Protein AF-A0A0F9H4K3-F1 (afdb_monomer_lite)

Sequence (212 aa):
MTYRQEHYKKNKEKTKETNKIWRENNKERIKKWNKEYHKTHREEYRIRDKKFRHKLKIETINHYGGKCKCCGEDLIEFMTIDHINNNGAEHRLKVLGSKRYAGWKFYLWLRQNNYPKGFQVLCFNCNCAKQFSGICPHKNRQIYIYSNLGYIMKQECSVCRNFTVDTDDPLCKEIKKRHAGRHTKHVTLSERDGKEISQNTIIGEVKWVRVW

Organism: NCBI:txid412755

Radius of gyration: 29.18 Å; chains: 1; bounding box: 92×51×62 Å

Secondary structure (DSSP, 8-state):
--HHHHHHHHHHHHHHHHHHHHHHHTHHHHHHHHHHHHHHTHHHHHHHHHHHHHHHHHHHHHHTTSS-TTT----TTTEEEEETTS-HHHHHHHHHS-TT--THHHHHHHHHTT--SSEEEEEHHHHHHHHHHSS-GGGSGGGSSSTTSS-------TTT---S--TT-HHHHHHHHHHTT-------S--S------S-------PPPP--

Foldseek 3Di:
DDPVVVVCVVCVVVVVVVVVVVCVVCVVVVVVVVVVVCVVCVVVVVVVVVVVLLVLLQVLCVVQPQAAPQPGHRPSVQKAKDFQVNCQQVVCCVQVVGSPDGRSVVSVVCVVVVNDPRIHIHGNQQRVCCVPVVGHVSVVPPPPPPPVPDDDDDDDDPPDPDPPDDVPDPVNVVVCVVCVPPDDDDDDPPDDDDDDDDDDDDPDDDDDDDDD

Structure (mmCIF, N/CA/C/O backbone):
data_AF-A0A0F9H4K3-F1
#
_entry.id   AF-A0A0F9H4K3-F1
#
loop_
_atom_site.group_PDB
_atom_site.id
_atom_site.type_symbol
_atom_site.label_atom_id
_atom_site.label_alt_id
_atom_site.label_comp_id
_atom_site.label_asym_id
_atom_site.label_entity_id
_atom_site.label_seq_id
_atom_site.pdbx_PDB_ins_code
_atom_site.Cartn_x
_atom_site.Cartn_y
_atom_site.Cartn_z
_atom_site.occupancy
_atom_site.B_iso_or_equiv
_atom_site.auth_seq_id
_atom_site.auth_comp_id
_atom_site.auth_asym_id
_atom_site.auth_atom_id
_atom_site.pdbx_PDB_model_num
ATOM 1 N N . MET A 1 1 ? -41.572 3.899 6.696 1.00 60.12 1 MET A N 1
ATOM 2 C CA . MET A 1 1 ? -40.422 3.764 7.626 1.00 60.12 1 MET A CA 1
ATOM 3 C C . MET A 1 1 ? -40.897 3.002 8.854 1.00 60.12 1 MET A C 1
ATOM 5 O O . MET A 1 1 ? -42.078 3.076 9.154 1.00 60.12 1 MET A O 1
ATOM 9 N N . THR A 1 2 ? -40.043 2.232 9.534 1.00 85.38 2 THR A N 1
ATOM 10 C CA . THR A 1 2 ? -40.466 1.502 10.747 1.00 85.38 2 THR A CA 1
ATOM 11 C C . THR A 1 2 ? -40.499 2.436 11.962 1.00 85.38 2 THR A C 1
ATOM 13 O O . THR A 1 2 ? -39.679 3.349 12.060 1.00 85.38 2 THR A O 1
ATOM 16 N N . TYR A 1 3 ? -41.390 2.186 12.927 1.00 82.12 3 TYR A N 1
ATOM 17 C CA . TYR A 1 3 ? -41.510 2.958 14.180 1.00 82.12 3 TYR A CA 1
ATOM 18 C C . TYR A 1 3 ? -40.155 3.184 14.888 1.00 82.12 3 TYR A C 1
ATOM 20 O O . TYR A 1 3 ? -39.846 4.281 15.356 1.00 82.12 3 TYR A O 1
ATOM 28 N N . ARG A 1 4 ? -39.272 2.171 14.879 1.00 74.06 4 ARG A N 1
ATOM 29 C CA . ARG A 1 4 ? -37.897 2.273 15.407 1.00 74.06 4 ARG A CA 1
ATOM 30 C C . ARG A 1 4 ? -37.035 3.306 14.674 1.00 74.06 4 ARG A C 1
ATOM 32 O O . ARG A 1 4 ? -36.232 3.981 15.315 1.00 74.06 4 ARG A O 1
ATOM 39 N N . GLN A 1 5 ? -37.171 3.430 13.354 1.00 78.50 5 GLN A N 1
ATOM 40 C CA . GLN A 1 5 ? -36.393 4.377 12.547 1.00 78.50 5 GLN A CA 1
ATOM 41 C C . GLN A 1 5 ? -36.821 5.826 12.806 1.00 78.50 5 GLN A C 1
ATOM 43 O O . GLN A 1 5 ? -35.966 6.707 12.909 1.00 78.50 5 GLN A O 1
ATOM 48 N N . GLU A 1 6 ? -38.122 6.075 12.951 1.00 79.44 6 GLU A N 1
ATOM 49 C CA . GLU A 1 6 ? -38.663 7.404 13.263 1.00 79.44 6 GLU A CA 1
ATOM 50 C C . GLU A 1 6 ? -38.319 7.837 14.687 1.00 79.44 6 GLU A C 1
ATOM 52 O O . GLU A 1 6 ? -37.831 8.950 14.895 1.00 79.44 6 GLU A O 1
ATOM 57 N N . HIS A 1 7 ? -38.450 6.927 15.655 1.00 81.06 7 HIS A N 1
ATOM 58 C CA . HIS A 1 7 ? -38.043 7.176 17.034 1.00 81.06 7 HIS A CA 1
ATOM 59 C C . HIS A 1 7 ? -36.539 7.482 17.152 1.00 81.06 7 HIS A C 1
ATOM 61 O O . HIS A 1 7 ? -36.146 8.409 17.864 1.00 81.06 7 HIS A O 1
ATOM 67 N N . TYR A 1 8 ? -35.687 6.742 16.430 1.00 79.25 8 TYR A N 1
ATOM 68 C CA . TYR A 1 8 ? -34.245 7.001 16.387 1.00 79.25 8 TYR A CA 1
ATOM 69 C C . TYR A 1 8 ? -33.921 8.359 15.754 1.00 79.25 8 TYR A C 1
ATOM 71 O O . TYR A 1 8 ? -33.113 9.104 16.302 1.00 79.25 8 TYR A O 1
ATOM 79 N N . LYS A 1 9 ? -34.569 8.718 14.635 1.00 83.19 9 LYS A N 1
ATOM 80 C CA . LYS A 1 9 ? -34.387 10.032 13.994 1.00 83.19 9 LYS A CA 1
ATOM 81 C C . LYS A 1 9 ? -34.762 11.174 14.937 1.00 83.19 9 LYS A C 1
ATOM 83 O O . LYS A 1 9 ? -33.977 12.107 15.080 1.00 83.19 9 LYS A O 1
ATOM 88 N N . LYS A 1 10 ? -35.913 11.072 15.608 1.00 86.12 10 LYS A N 1
ATOM 89 C CA . LYS A 1 10 ? -36.430 12.108 16.515 1.00 86.12 10 LYS A CA 1
ATOM 90 C C . LYS A 1 10 ? -35.551 12.312 17.755 1.00 86.12 10 LYS A C 1
ATOM 92 O O . LYS A 1 10 ? -35.439 13.428 18.243 1.00 86.12 10 LYS A O 1
ATOM 97 N N . ASN A 1 11 ? -34.888 11.257 18.235 1.00 87.94 11 ASN A N 1
ATOM 98 C CA . ASN A 1 11 ? -34.063 11.302 19.448 1.00 87.94 11 ASN A CA 1
ATOM 99 C C . ASN A 1 11 ? -32.549 11.314 19.189 1.00 87.94 11 ASN A C 1
ATOM 101 O O . ASN A 1 11 ? -31.766 11.305 20.137 1.00 87.94 11 ASN A O 1
ATOM 105 N N . LYS A 1 12 ? -32.120 11.356 17.922 1.00 87.56 12 LYS A N 1
ATOM 106 C CA . LYS A 1 12 ? -30.722 11.187 17.501 1.00 87.56 12 LY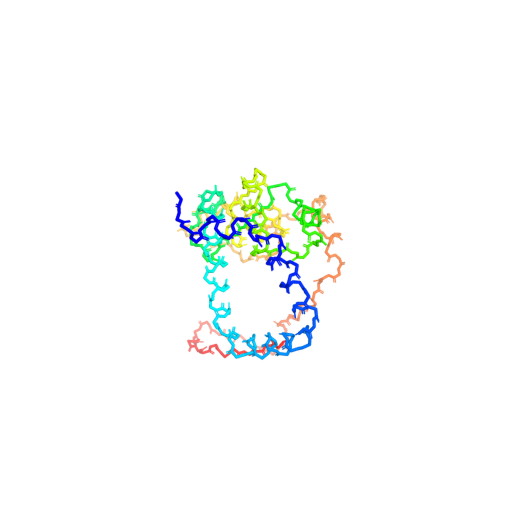S A CA 1
ATOM 107 C C . LYS A 1 12 ? -29.747 12.083 18.264 1.00 87.56 12 LYS A C 1
ATOM 109 O O . LYS A 1 12 ? -28.728 11.593 18.743 1.00 87.56 12 LYS A O 1
ATOM 114 N N . GLU A 1 13 ? -30.049 13.375 18.382 1.00 90.06 13 GLU A N 1
ATOM 115 C CA . GLU A 1 13 ? -29.151 14.338 19.032 1.00 90.06 13 GLU A CA 1
ATOM 116 C C . GLU A 1 13 ? -29.083 14.125 20.548 1.00 90.06 13 GLU A C 1
ATOM 118 O O . GLU A 1 13 ? -27.992 14.048 21.108 1.00 90.06 13 GLU A O 1
ATOM 123 N N . LYS A 1 14 ? -30.223 13.873 21.204 1.00 89.38 14 LYS A N 1
ATOM 124 C CA . LYS A 1 14 ? -30.260 13.519 22.631 1.00 89.38 14 LYS A CA 1
ATOM 125 C C . LYS A 1 14 ? -29.483 12.229 22.913 1.00 89.38 14 LYS A C 1
ATOM 127 O O . LYS A 1 14 ? -28.738 12.147 23.889 1.00 89.38 14 LYS A O 1
ATOM 132 N N . THR A 1 15 ? -29.608 11.227 22.045 1.00 86.94 15 THR A N 1
ATOM 133 C CA . THR A 1 15 ? -28.845 9.975 22.133 1.00 86.94 15 THR A CA 1
ATOM 134 C C . THR A 1 15 ? -27.347 10.197 21.918 1.00 86.94 15 THR A C 1
ATOM 136 O O . THR A 1 15 ? -26.535 9.562 22.585 1.00 86.94 15 THR A O 1
ATOM 139 N N . LYS A 1 16 ? -26.934 11.090 21.011 1.00 89.25 16 LYS A N 1
ATOM 140 C CA . LYS A 1 16 ? -25.511 11.431 20.842 1.00 89.25 16 LYS A CA 1
ATOM 141 C C . LYS A 1 16 ? -24.939 12.105 22.085 1.00 89.25 16 LYS A C 1
ATOM 143 O O . LYS A 1 16 ? -23.870 11.694 22.527 1.00 89.25 16 LYS A O 1
ATOM 148 N N . GLU A 1 17 ? -25.646 13.086 22.641 1.00 90.81 17 GLU A N 1
ATOM 149 C CA . GLU A 1 17 ? -25.171 13.853 23.797 1.00 90.81 17 GLU A CA 1
ATOM 150 C C . GLU A 1 17 ? -25.045 12.966 25.039 1.00 90.81 17 GLU A C 1
ATOM 152 O O . GLU A 1 17 ? -23.993 12.893 25.667 1.00 90.81 17 GLU A O 1
ATOM 157 N N . THR A 1 18 ? -26.075 12.170 25.325 1.00 90.94 18 THR A N 1
ATOM 158 C CA . THR A 1 18 ? -26.032 11.187 26.422 1.00 90.94 18 THR A CA 1
ATOM 159 C C . THR A 1 18 ? -24.906 10.163 26.245 1.00 90.94 18 THR A C 1
ATOM 161 O O . THR A 1 18 ? -24.193 9.860 27.201 1.00 90.94 18 THR A O 1
ATOM 164 N N . ASN A 1 19 ? -24.670 9.677 25.021 1.00 90.88 19 ASN A N 1
ATOM 165 C CA . ASN A 1 19 ? -23.541 8.790 24.731 1.00 90.88 19 ASN A CA 1
ATOM 166 C C . ASN A 1 19 ? -22.181 9.475 24.908 1.00 90.88 19 ASN A C 1
ATOM 168 O O . ASN A 1 19 ? -21.224 8.818 25.318 1.00 90.88 19 ASN A O 1
ATOM 172 N N . LYS A 1 20 ? -22.068 10.767 24.581 1.00 93.31 20 LYS A N 1
ATOM 173 C CA . LYS A 1 20 ? -20.843 11.547 24.781 1.00 93.31 20 LYS A CA 1
ATOM 174 C C . LYS A 1 20 ? -20.520 11.649 26.271 1.00 93.31 20 LYS A C 1
ATOM 176 O O . LYS A 1 20 ? -19.442 11.215 26.668 1.00 93.31 20 LYS A O 1
ATOM 181 N N . ILE A 1 21 ? -21.484 12.089 27.081 1.00 94.25 21 ILE A N 1
ATOM 182 C CA . ILE A 1 21 ? -21.351 12.191 28.543 1.00 94.25 21 ILE A CA 1
ATOM 183 C C . ILE A 1 21 ? -20.989 10.828 29.146 1.00 94.25 21 ILE A C 1
ATOM 185 O O . ILE A 1 21 ? -20.063 10.713 29.947 1.00 94.25 21 ILE A O 1
ATOM 189 N N . TRP A 1 22 ? -21.661 9.755 28.717 1.00 95.00 22 TRP A N 1
ATOM 190 C CA . TRP A 1 22 ? -21.348 8.407 29.190 1.00 95.00 22 TRP A CA 1
ATOM 191 C C . TRP A 1 22 ? -19.913 7.982 28.843 1.00 95.00 22 TRP A C 1
ATOM 193 O O . TRP A 1 22 ? -19.222 7.427 29.698 1.00 95.00 22 TRP A O 1
ATOM 203 N N . ARG A 1 23 ? -19.441 8.253 27.616 1.00 92.19 23 ARG A N 1
ATOM 204 C CA . ARG A 1 23 ? -18.067 7.937 27.182 1.00 92.19 23 ARG A CA 1
ATOM 205 C C . ARG A 1 23 ? -17.021 8.716 27.970 1.00 92.19 23 ARG A C 1
ATOM 207 O O . ARG A 1 23 ? -15.985 8.142 28.290 1.00 92.19 23 ARG A O 1
ATOM 214 N N . GLU A 1 24 ? -17.282 9.987 28.264 1.00 94.56 24 GLU A N 1
ATOM 215 C CA . GLU A 1 24 ? -16.397 10.833 29.070 1.00 94.56 24 GLU A CA 1
ATOM 216 C C . GLU A 1 24 ? -16.307 10.303 30.504 1.00 94.56 24 GLU A C 1
ATOM 218 O O . GLU A 1 24 ? -15.211 9.993 30.974 1.00 94.56 24 GLU A O 1
ATOM 223 N N . ASN A 1 25 ? -17.452 10.047 31.139 1.00 96.38 25 ASN A N 1
ATOM 224 C CA . ASN A 1 25 ? -17.514 9.525 32.506 1.00 96.38 25 ASN A CA 1
ATOM 225 C C . ASN A 1 25 ? -16.953 8.097 32.639 1.00 96.38 25 ASN A C 1
ATOM 227 O O . ASN A 1 25 ? -16.486 7.709 33.706 1.00 96.38 25 ASN A O 1
ATOM 231 N N . ASN A 1 26 ? -16.960 7.302 31.563 1.00 96.25 26 ASN A N 1
ATOM 232 C CA . ASN A 1 26 ? -16.439 5.929 31.554 1.00 96.25 26 ASN A CA 1
ATOM 233 C C . ASN A 1 26 ? -15.093 5.793 30.826 1.00 96.25 26 ASN A C 1
ATOM 235 O O . ASN A 1 26 ? -14.674 4.672 30.528 1.00 96.25 26 ASN A O 1
ATOM 239 N N . LYS A 1 27 ? -14.392 6.896 30.534 1.00 95.31 27 LYS A N 1
ATOM 240 C CA . LYS A 1 27 ? -13.191 6.902 29.682 1.00 95.31 27 LYS A CA 1
ATOM 241 C C . LYS A 1 27 ? -12.124 5.900 30.129 1.00 95.31 27 LYS A C 1
ATOM 243 O O . LYS A 1 27 ? -11.648 5.112 29.311 1.00 95.31 27 LYS A O 1
ATOM 248 N N . GLU A 1 28 ? -11.785 5.877 31.418 1.00 95.75 28 GLU A N 1
ATOM 249 C CA . GLU A 1 28 ? -10.761 4.966 31.952 1.00 95.75 28 GLU A CA 1
ATOM 250 C C . GLU A 1 28 ? -11.212 3.503 31.933 1.00 95.75 28 GLU A C 1
ATOM 252 O O . GLU A 1 28 ? -10.446 2.614 31.549 1.00 95.75 28 GLU A O 1
ATOM 257 N N . ARG A 1 29 ? -12.487 3.243 32.245 1.00 95.25 29 ARG A N 1
ATOM 258 C CA . ARG A 1 29 ? -13.080 1.904 32.137 1.00 95.25 29 ARG A CA 1
ATOM 259 C C . ARG A 1 29 ? -13.022 1.396 30.697 1.00 95.25 29 ARG A C 1
ATOM 261 O O . ARG A 1 29 ? -12.586 0.270 30.467 1.00 95.25 29 ARG A O 1
ATOM 268 N N . ILE A 1 30 ? -13.417 2.229 29.736 1.00 93.88 30 ILE A N 1
ATOM 269 C CA . ILE A 1 30 ? -13.385 1.912 28.303 1.00 93.88 30 ILE A CA 1
ATOM 270 C C . ILE A 1 30 ? -11.946 1.662 27.852 1.00 93.88 30 ILE A C 1
ATOM 272 O O . ILE A 1 30 ? -11.683 0.690 27.152 1.00 93.88 30 ILE A O 1
ATOM 276 N N . LYS A 1 31 ? -10.992 2.492 28.283 1.00 95.19 31 LYS A N 1
ATOM 277 C CA . LYS A 1 31 ? -9.571 2.330 27.956 1.00 95.19 31 LYS A CA 1
ATOM 278 C C . LYS A 1 31 ? -9.011 1.006 28.482 1.00 95.19 31 LYS A C 1
ATOM 280 O O . LYS A 1 31 ? -8.346 0.297 27.726 1.00 95.19 31 LYS A O 1
ATOM 285 N N . LYS A 1 32 ? -9.300 0.649 29.740 1.00 96.56 32 LYS A N 1
ATOM 286 C CA . LYS A 1 32 ? -8.895 -0.634 30.340 1.00 96.56 32 LYS A CA 1
ATOM 287 C C . LYS A 1 32 ? -9.522 -1.814 29.599 1.00 96.56 32 LYS A C 1
ATOM 289 O O . LYS A 1 32 ? -8.807 -2.743 29.233 1.00 96.56 32 LYS A O 1
ATOM 294 N N . TRP A 1 33 ? -10.826 -1.745 29.335 1.00 94.81 33 TRP A N 1
ATOM 295 C CA . TRP A 1 33 ? -11.552 -2.780 28.601 1.00 94.81 33 TRP A CA 1
ATOM 296 C C . TRP A 1 33 ? -11.009 -2.961 27.179 1.00 94.81 33 TRP A C 1
ATOM 298 O O . TRP A 1 33 ? -10.670 -4.077 26.808 1.00 94.81 33 TRP A O 1
ATOM 308 N N . ASN A 1 34 ? -10.812 -1.875 26.424 1.00 93.94 34 ASN A N 1
ATOM 309 C CA . ASN A 1 34 ? -10.232 -1.915 25.078 1.00 93.94 34 ASN A CA 1
ATOM 310 C C . ASN A 1 34 ? -8.829 -2.529 25.082 1.00 93.94 34 ASN A C 1
ATOM 312 O O . ASN A 1 34 ? -8.503 -3.329 24.209 1.00 93.94 34 ASN A O 1
ATOM 316 N N . LYS A 1 35 ? -7.987 -2.162 26.057 1.00 94.88 35 LYS A N 1
ATOM 317 C CA . LYS A 1 35 ? -6.633 -2.715 26.181 1.00 94.88 35 LYS A CA 1
ATOM 318 C C . LYS A 1 35 ? -6.673 -4.230 26.380 1.00 94.88 35 LYS A C 1
ATOM 320 O O . LYS A 1 35 ? -5.948 -4.939 25.685 1.00 94.88 35 LYS A O 1
ATOM 325 N N . GLU A 1 36 ? -7.512 -4.713 27.293 1.00 95.94 36 GLU A N 1
ATOM 326 C CA . GLU A 1 36 ? -7.646 -6.149 27.550 1.00 95.94 36 GLU A CA 1
ATOM 327 C C . GLU A 1 36 ? -8.264 -6.874 26.354 1.00 95.94 36 GLU A C 1
ATOM 329 O O . GLU A 1 36 ? -7.739 -7.890 25.911 1.00 95.94 36 GLU A O 1
ATOM 334 N N . TYR A 1 37 ? -9.304 -6.297 25.753 1.00 93.88 37 TYR A N 1
ATOM 335 C CA . TYR A 1 37 ? -9.948 -6.829 24.558 1.00 93.88 37 TYR A CA 1
ATOM 336 C C . TYR A 1 37 ? -8.956 -6.986 23.397 1.00 93.88 37 TYR A C 1
ATOM 338 O O . TYR A 1 37 ? -8.858 -8.050 22.791 1.00 93.88 37 TYR A O 1
ATOM 346 N N . HIS A 1 38 ? -8.153 -5.958 23.102 1.00 91.81 38 HIS A N 1
ATOM 347 C CA . HIS A 1 38 ? -7.130 -6.037 22.056 1.00 91.81 38 HIS A CA 1
ATOM 348 C C . HIS A 1 38 ? -6.039 -7.062 22.363 1.00 91.81 38 HIS A C 1
ATOM 350 O O . HIS A 1 38 ? -5.493 -7.662 21.436 1.00 91.81 38 HIS A O 1
ATOM 356 N N . LYS A 1 39 ? -5.711 -7.260 23.644 1.00 94.81 39 LYS A N 1
ATOM 357 C CA . LYS A 1 39 ? -4.739 -8.265 24.072 1.00 94.81 39 LYS A CA 1
ATOM 358 C C . LYS A 1 39 ? -5.278 -9.676 23.838 1.00 94.81 39 LYS A C 1
ATOM 360 O O . LYS A 1 39 ? -4.572 -10.487 23.245 1.00 94.81 39 LYS A O 1
ATOM 365 N N . THR A 1 40 ? -6.513 -9.945 24.253 1.00 96.38 40 THR A N 1
ATOM 366 C CA . THR A 1 40 ? -7.148 -11.265 24.130 1.00 96.38 40 THR A CA 1
ATOM 367 C C . THR A 1 40 ? -7.514 -11.613 22.686 1.00 96.38 40 THR A C 1
ATOM 369 O O . THR A 1 40 ? -7.369 -12.762 22.291 1.00 96.38 40 THR A O 1
ATOM 372 N N . HIS A 1 41 ? -7.862 -10.626 21.855 1.00 95.19 41 HIS A N 1
ATOM 373 C CA . HIS A 1 41 ? -8.283 -10.837 20.460 1.00 95.19 41 HIS A CA 1
ATOM 374 C C . HIS A 1 41 ? -7.176 -10.520 19.438 1.00 95.19 41 HIS A C 1
ATOM 376 O O . HIS A 1 41 ? -7.435 -10.330 18.247 1.00 95.19 41 HIS A O 1
ATOM 382 N N . ARG A 1 42 ? -5.912 -10.427 19.880 1.00 94.38 42 ARG A N 1
ATOM 383 C CA . ARG A 1 42 ? -4.771 -10.039 19.030 1.00 94.38 42 ARG A CA 1
ATOM 384 C C . ARG A 1 42 ? -4.658 -10.893 17.765 1.00 94.38 42 ARG A C 1
ATOM 386 O O . ARG A 1 42 ? -4.360 -10.355 16.697 1.00 94.38 42 ARG A O 1
ATOM 393 N N . GLU A 1 43 ? -4.875 -12.200 17.884 1.00 95.81 43 GLU A N 1
ATOM 394 C CA . GLU A 1 43 ? -4.745 -13.127 16.757 1.00 95.81 43 GLU A CA 1
ATOM 395 C C . GLU A 1 43 ? -5.875 -12.954 15.739 1.00 95.81 43 GLU A C 1
ATOM 397 O O . GLU A 1 43 ? -5.623 -12.883 14.537 1.00 95.81 43 GLU A O 1
ATOM 402 N N . GLU A 1 44 ? -7.107 -12.751 16.200 1.00 95.12 44 GLU A N 1
ATOM 403 C CA . GLU A 1 44 ? -8.238 -12.451 15.320 1.00 95.12 44 GLU A CA 1
ATOM 404 C C . GLU A 1 44 ? -7.992 -11.178 14.505 1.00 95.12 44 GLU A C 1
ATOM 406 O O . GLU A 1 44 ? -8.189 -11.159 13.285 1.00 95.12 44 GLU A O 1
ATOM 411 N N . TYR A 1 45 ? -7.483 -10.125 15.155 1.00 93.38 45 TYR A N 1
ATOM 412 C CA . TYR A 1 45 ? -7.076 -8.898 14.473 1.00 93.38 45 TYR A CA 1
ATOM 413 C C . TYR A 1 45 ? -5.987 -9.162 13.436 1.00 93.38 45 TYR A C 1
ATOM 415 O O . TYR A 1 45 ? -6.081 -8.664 12.315 1.00 93.38 45 TYR A O 1
ATOM 423 N N . ARG A 1 46 ? -4.978 -9.974 13.769 1.00 94.75 46 ARG A N 1
ATOM 424 C CA . ARG A 1 46 ? -3.891 -10.334 12.850 1.00 94.75 46 ARG A CA 1
ATOM 425 C C . ARG A 1 46 ? -4.411 -11.070 11.615 1.00 94.75 46 ARG A C 1
ATOM 427 O O . ARG A 1 46 ? -4.016 -10.726 10.499 1.00 94.75 46 ARG A O 1
ATOM 434 N N . ILE A 1 47 ? -5.300 -12.046 11.794 1.00 96.88 47 ILE A N 1
ATOM 435 C CA . ILE A 1 47 ? -5.913 -12.810 10.700 1.00 96.88 47 ILE A CA 1
ATOM 436 C C . ILE A 1 47 ? -6.747 -11.884 9.815 1.00 96.88 47 ILE A C 1
ATOM 438 O O . ILE A 1 47 ? -6.599 -11.893 8.588 1.00 96.88 47 ILE A O 1
ATOM 442 N N . ARG A 1 48 ? -7.594 -11.051 10.425 1.00 95.44 48 ARG A N 1
ATOM 443 C CA . ARG A 1 48 ? -8.438 -10.088 9.713 1.00 95.44 48 ARG A CA 1
ATOM 444 C C . ARG A 1 48 ? -7.603 -9.095 8.908 1.00 95.44 48 ARG A C 1
ATOM 446 O O . ARG A 1 48 ? -7.864 -8.892 7.723 1.00 95.44 48 ARG A O 1
ATOM 453 N N . ASP A 1 49 ? -6.566 -8.535 9.520 1.00 95.31 49 ASP A N 1
ATOM 454 C CA . ASP A 1 49 ? -5.638 -7.614 8.872 1.00 95.31 49 ASP A CA 1
ATOM 455 C C . ASP A 1 49 ? -4.891 -8.285 7.718 1.00 95.31 49 ASP A C 1
ATOM 457 O O . ASP A 1 49 ? -4.742 -7.684 6.655 1.00 95.31 49 ASP A O 1
ATOM 461 N N . LYS A 1 50 ? -4.438 -9.534 7.889 1.00 96.06 50 LYS A N 1
ATOM 462 C CA . LYS A 1 50 ? -3.776 -10.300 6.823 1.00 96.06 50 LYS A CA 1
ATOM 463 C C . LYS A 1 50 ? -4.709 -10.486 5.626 1.00 96.06 50 LYS A C 1
ATOM 465 O O . LYS A 1 50 ? -4.308 -10.177 4.505 1.00 96.06 50 LYS A O 1
ATOM 470 N N . LYS A 1 51 ? -5.953 -10.922 5.862 1.00 97.62 51 LYS A N 1
ATOM 471 C CA . LYS A 1 51 ? -6.974 -11.093 4.812 1.00 97.62 51 LYS A CA 1
ATOM 472 C C . LYS A 1 51 ? -7.251 -9.777 4.086 1.00 97.62 51 LYS A C 1
ATOM 474 O O . LYS A 1 51 ? -7.237 -9.738 2.859 1.00 97.62 51 LYS A O 1
ATOM 479 N N . PHE A 1 52 ? -7.429 -8.690 4.836 1.00 97.31 52 PHE A N 1
ATOM 480 C CA . PHE A 1 52 ? -7.650 -7.362 4.270 1.00 97.31 52 PHE A CA 1
ATOM 481 C C . PHE A 1 52 ? -6.479 -6.901 3.392 1.00 97.31 52 PHE A C 1
ATOM 483 O O . PHE A 1 52 ? -6.689 -6.495 2.252 1.00 97.31 52 PHE A O 1
ATOM 490 N N . ARG A 1 53 ? -5.241 -6.996 3.894 1.00 96.94 53 ARG A N 1
ATOM 491 C CA . ARG A 1 53 ? -4.035 -6.571 3.162 1.00 96.94 53 ARG A CA 1
ATOM 492 C C . ARG A 1 53 ? -3.815 -7.399 1.897 1.00 96.94 53 ARG A C 1
ATOM 494 O O . ARG A 1 53 ? -3.394 -6.844 0.888 1.00 96.94 53 ARG A O 1
ATOM 501 N N . HIS A 1 54 ? -4.105 -8.698 1.947 1.00 97.38 54 HIS A N 1
ATOM 502 C CA . HIS A 1 54 ? -4.002 -9.582 0.788 1.00 97.38 54 HIS A CA 1
ATOM 503 C C . HIS A 1 54 ? -5.039 -9.232 -0.286 1.00 97.38 54 HIS A C 1
ATOM 505 O O . HIS A 1 54 ? -4.662 -9.010 -1.435 1.00 97.38 54 HIS A O 1
ATOM 511 N N . LYS A 1 55 ? -6.313 -9.063 0.099 1.00 98.25 55 LYS A N 1
ATOM 512 C CA . LYS A 1 55 ? -7.377 -8.618 -0.814 1.00 98.25 55 LYS A CA 1
ATOM 513 C C . LYS A 1 55 ? -7.037 -7.273 -1.462 1.00 98.25 55 LYS A C 1
ATOM 515 O O . LYS A 1 55 ? -7.100 -7.143 -2.677 1.00 98.25 55 LYS A O 1
ATOM 520 N N . LEU A 1 56 ? -6.595 -6.309 -0.655 1.00 98.50 56 LEU A N 1
ATOM 521 C CA . LEU A 1 56 ? -6.184 -4.991 -1.132 1.00 98.50 56 LEU A CA 1
ATOM 522 C C . LEU A 1 56 ? -5.010 -5.074 -2.120 1.00 98.50 56 LEU A C 1
ATOM 524 O O . LEU A 1 56 ? -5.021 -4.374 -3.125 1.00 98.50 56 LEU A O 1
ATOM 528 N N . LYS A 1 57 ? -4.014 -5.939 -1.865 1.00 98.12 57 LYS A N 1
ATOM 529 C CA . LYS A 1 57 ? -2.910 -6.175 -2.808 1.00 98.12 57 LYS A CA 1
ATOM 530 C C . LYS A 1 57 ? -3.441 -6.688 -4.148 1.00 98.12 57 LYS A C 1
ATOM 532 O O . LYS A 1 57 ? -3.083 -6.114 -5.168 1.00 98.12 57 LYS A O 1
ATOM 537 N N . ILE A 1 58 ? -4.290 -7.718 -4.144 1.00 98.31 58 ILE A N 1
ATOM 538 C CA . ILE A 1 58 ? -4.877 -8.290 -5.368 1.00 98.31 58 ILE A CA 1
ATOM 539 C C . ILE A 1 58 ? -5.641 -7.222 -6.155 1.00 98.31 58 ILE A C 1
ATOM 541 O O . ILE A 1 58 ? -5.366 -7.026 -7.334 1.00 98.31 58 ILE A O 1
ATOM 545 N N . GLU A 1 59 ? -6.540 -6.485 -5.497 1.00 98.44 59 GLU A N 1
ATOM 546 C CA . GLU A 1 59 ? -7.315 -5.404 -6.121 1.00 98.44 59 GLU A CA 1
ATOM 547 C C . GLU A 1 59 ? -6.401 -4.363 -6.780 1.00 98.44 59 GLU A C 1
ATOM 549 O O . GLU A 1 59 ? -6.593 -4.005 -7.940 1.00 98.44 59 GLU A O 1
ATOM 554 N N . THR A 1 60 ? -5.374 -3.901 -6.060 1.00 98.56 60 THR A N 1
ATOM 555 C CA . THR A 1 60 ? -4.417 -2.923 -6.586 1.00 98.56 60 THR A CA 1
ATOM 556 C C . THR A 1 60 ? -3.626 -3.473 -7.772 1.00 98.56 60 THR A C 1
ATOM 558 O O . THR A 1 60 ? -3.492 -2.780 -8.776 1.00 98.56 60 THR A O 1
ATOM 561 N N . ILE A 1 61 ? -3.093 -4.692 -7.682 1.00 98.50 61 ILE A N 1
ATOM 562 C CA . ILE A 1 61 ? -2.304 -5.286 -8.767 1.00 98.50 61 ILE A CA 1
ATOM 563 C C . ILE A 1 61 ? -3.163 -5.491 -10.018 1.00 98.50 61 ILE A C 1
ATOM 565 O O . ILE A 1 61 ? -2.742 -5.103 -11.108 1.00 98.50 61 ILE A O 1
ATOM 569 N N . ASN A 1 62 ? -4.380 -6.012 -9.864 1.00 98.44 62 ASN A N 1
ATOM 570 C CA . ASN A 1 62 ? -5.305 -6.218 -10.976 1.00 98.44 62 ASN A CA 1
ATOM 571 C C . ASN A 1 62 ? -5.667 -4.901 -11.666 1.00 98.44 62 ASN A C 1
ATOM 573 O O . ASN A 1 62 ? -5.634 -4.834 -12.893 1.00 98.44 62 ASN A O 1
ATOM 577 N N . HIS A 1 63 ? -5.920 -3.836 -10.897 1.00 98.56 63 HIS A N 1
ATOM 578 C CA . HIS A 1 63 ? -6.210 -2.512 -11.459 1.00 98.56 63 HIS A CA 1
ATOM 579 C C . HIS A 1 63 ? -5.090 -2.008 -12.377 1.00 98.56 63 HIS A C 1
ATOM 581 O O . HIS A 1 63 ? -5.349 -1.437 -13.433 1.00 98.56 63 HIS A O 1
ATOM 587 N N . TYR A 1 64 ? -3.832 -2.237 -11.997 1.00 98.50 64 TYR A N 1
ATOM 588 C CA . TYR A 1 64 ? -2.665 -1.789 -12.762 1.00 98.50 64 TYR A CA 1
ATOM 589 C C . TYR A 1 64 ? -2.149 -2.825 -13.780 1.00 98.50 64 TYR A C 1
ATOM 591 O O . TYR A 1 64 ? -1.029 -2.683 -14.277 1.00 98.50 64 TYR A O 1
ATOM 599 N N . GLY A 1 65 ? -2.960 -3.833 -14.124 1.00 97.25 65 GLY A N 1
ATOM 600 C CA . GLY A 1 65 ? -2.720 -4.749 -15.245 1.00 97.25 65 GLY A CA 1
ATOM 601 C C . GLY A 1 65 ? -2.443 -6.206 -14.872 1.00 97.25 65 GLY A C 1
ATOM 602 O O . GLY A 1 65 ? -2.255 -7.018 -15.773 1.00 97.25 65 GLY A O 1
ATOM 603 N N . GLY A 1 66 ? -2.395 -6.557 -13.584 1.00 97.75 66 GLY A N 1
ATOM 604 C CA . GLY A 1 66 ? -2.343 -7.950 -13.111 1.00 97.75 66 GLY A CA 1
ATOM 605 C C . GLY A 1 66 ? -0.993 -8.665 -13.248 1.00 97.75 66 GLY A C 1
ATOM 606 O O . GLY A 1 66 ? -0.763 -9.648 -12.557 1.00 97.75 66 GLY A O 1
ATOM 607 N N . LYS A 1 67 ? -0.077 -8.161 -14.080 1.00 98.19 67 LYS A N 1
ATOM 608 C CA . LYS A 1 67 ? 1.214 -8.797 -14.375 1.00 98.19 67 LYS A CA 1
ATOM 609 C C . LYS A 1 67 ? 2.364 -7.804 -14.431 1.00 98.19 67 LYS A C 1
ATOM 611 O O . LYS A 1 67 ? 2.180 -6.611 -14.678 1.00 98.19 67 LYS A O 1
ATOM 616 N N . CYS A 1 68 ? 3.577 -8.306 -14.252 1.00 98.31 68 CYS A N 1
ATOM 617 C CA . CYS A 1 68 ? 4.801 -7.534 -14.365 1.00 98.31 68 CYS A CA 1
ATOM 618 C C . CYS A 1 68 ? 4.945 -6.950 -15.775 1.00 98.31 68 CYS A C 1
ATOM 620 O O . CYS A 1 68 ? 5.101 -7.682 -16.754 1.00 98.31 68 CYS A O 1
ATOM 622 N N . LYS A 1 69 ? 5.017 -5.619 -15.875 1.00 97.25 69 LYS A N 1
ATOM 623 C CA . LYS A 1 69 ? 5.203 -4.913 -17.153 1.00 97.25 69 LYS A CA 1
ATOM 624 C C . LYS A 1 69 ? 6.550 -5.201 -17.833 1.00 97.25 69 LYS A C 1
ATOM 626 O O . LYS A 1 69 ? 6.723 -4.887 -19.004 1.00 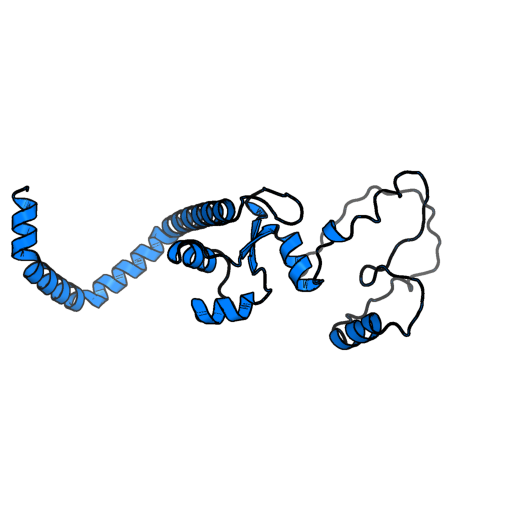97.25 69 LYS A O 1
ATOM 631 N N . CYS A 1 70 ? 7.522 -5.761 -17.109 1.00 95.12 70 CYS A N 1
ATOM 632 C CA . CYS A 1 70 ? 8.850 -6.055 -17.647 1.00 95.12 70 CYS A CA 1
ATOM 633 C C . CYS A 1 70 ? 9.005 -7.491 -18.162 1.00 95.12 70 CYS A C 1
ATOM 635 O O . CYS A 1 70 ? 9.553 -7.671 -19.242 1.00 95.12 70 CYS A O 1
ATOM 637 N N . CYS A 1 71 ? 8.612 -8.497 -17.377 1.00 94.94 71 CYS A N 1
ATOM 638 C CA . CYS A 1 71 ? 8.896 -9.908 -17.676 1.00 94.94 71 CYS A CA 1
ATOM 639 C C . CYS A 1 71 ? 7.648 -10.789 -17.782 1.00 94.94 71 CYS A C 1
ATOM 641 O O . CYS A 1 71 ? 7.783 -11.985 -17.990 1.00 94.94 71 CYS A O 1
ATOM 643 N N . GLY A 1 72 ? 6.448 -10.228 -17.609 1.00 96.50 72 GLY A N 1
ATOM 644 C CA . GLY A 1 72 ? 5.194 -10.971 -17.740 1.00 96.50 72 GLY A CA 1
ATOM 645 C C . GLY A 1 72 ? 4.783 -11.817 -16.533 1.00 96.50 72 GLY A C 1
ATOM 646 O O . GLY A 1 72 ? 3.643 -12.252 -16.522 1.00 96.50 72 GLY A O 1
ATOM 647 N N . GLU A 1 73 ? 5.647 -11.986 -15.523 1.00 97.62 73 GLU A N 1
ATOM 648 C CA . GLU A 1 73 ? 5.330 -12.675 -14.256 1.00 97.62 73 GLU A CA 1
ATOM 649 C C . GLU A 1 73 ? 4.003 -12.185 -13.656 1.00 97.62 73 GLU A C 1
ATOM 651 O O . GLU A 1 73 ? 3.794 -10.973 -13.548 1.00 97.62 73 GLU A O 1
ATOM 656 N N . ASP A 1 74 ? 3.143 -13.107 -13.238 1.00 97.56 74 ASP A N 1
ATOM 657 C CA . ASP A 1 74 ? 1.778 -12.842 -12.775 1.00 97.56 74 ASP A CA 1
ATOM 658 C C . ASP A 1 74 ? 1.469 -13.442 -11.392 1.00 97.56 74 ASP A C 1
ATOM 660 O O . ASP A 1 74 ? 0.403 -13.173 -10.831 1.00 97.56 74 ASP A O 1
ATOM 664 N N . LEU A 1 75 ? 2.424 -14.142 -10.766 1.00 97.81 75 LEU A N 1
ATOM 665 C CA . LEU A 1 75 ? 2.280 -14.602 -9.387 1.00 97.81 75 LEU A CA 1
ATOM 666 C C . LEU A 1 75 ? 2.185 -13.414 -8.424 1.00 97.81 75 LEU A C 1
ATOM 668 O O . LEU A 1 75 ? 3.120 -12.618 -8.246 1.00 97.81 75 LEU A O 1
ATOM 672 N N . ILE A 1 76 ? 1.032 -13.304 -7.758 1.00 97.25 76 ILE A N 1
ATOM 673 C CA . ILE A 1 76 ? 0.681 -12.166 -6.905 1.00 97.25 76 ILE A CA 1
ATOM 674 C C . ILE A 1 76 ? 1.682 -11.959 -5.764 1.00 97.25 76 ILE A C 1
ATOM 676 O O . ILE A 1 76 ? 1.923 -10.824 -5.338 1.00 97.25 76 ILE A O 1
ATOM 680 N N . GLU A 1 77 ? 2.309 -13.025 -5.275 1.00 96.69 77 GLU A N 1
ATOM 681 C CA . GLU A 1 77 ? 3.337 -13.025 -4.237 1.00 96.69 77 GLU A CA 1
ATOM 682 C C . GLU A 1 77 ? 4.536 -12.167 -4.648 1.00 96.69 77 GLU A C 1
ATOM 684 O O . GLU A 1 77 ? 5.035 -11.386 -3.832 1.00 96.69 77 GLU A O 1
ATOM 689 N N . PHE A 1 78 ? 4.924 -12.219 -5.924 1.00 97.69 78 PHE A N 1
ATOM 690 C CA . PHE A 1 78 ? 6.061 -11.477 -6.463 1.00 97.69 78 PHE A CA 1
ATOM 691 C C . PHE A 1 78 ? 5.714 -10.050 -6.871 1.00 97.69 78 PHE A C 1
ATOM 693 O O . PHE A 1 78 ? 6.619 -9.234 -7.039 1.00 97.69 78 PHE A O 1
ATOM 700 N N . MET A 1 79 ? 4.434 -9.713 -7.023 1.00 97.81 79 MET A N 1
ATOM 701 C CA . MET A 1 79 ? 4.032 -8.408 -7.544 1.00 97.81 79 MET A CA 1
ATOM 702 C C . MET A 1 79 ? 4.199 -7.265 -6.542 1.00 97.81 79 MET A C 1
ATOM 704 O O . MET A 1 79 ? 3.926 -7.385 -5.342 1.00 97.81 79 MET A O 1
ATOM 708 N N . THR A 1 80 ? 4.610 -6.116 -7.073 1.00 97.25 80 THR A N 1
ATOM 709 C CA . THR A 1 80 ? 4.772 -4.839 -6.376 1.00 97.25 80 THR A CA 1
ATOM 710 C C . THR A 1 80 ? 4.289 -3.690 -7.263 1.00 97.25 80 THR A C 1
ATOM 712 O O . THR A 1 80 ? 4.167 -3.841 -8.479 1.00 97.25 80 THR A O 1
ATOM 715 N N . ILE A 1 81 ? 4.015 -2.534 -6.651 1.00 97.81 81 ILE A N 1
ATOM 716 C CA . ILE A 1 81 ? 3.719 -1.299 -7.385 1.00 97.81 81 ILE A CA 1
ATOM 717 C C . ILE A 1 81 ? 4.976 -0.439 -7.429 1.00 97.81 81 ILE A C 1
ATOM 719 O O . ILE A 1 81 ? 5.574 -0.161 -6.387 1.00 97.81 81 ILE A O 1
ATOM 723 N N . ASP A 1 82 ? 5.325 -0.005 -8.633 1.00 96.81 82 ASP A N 1
ATOM 724 C CA . ASP A 1 82 ? 6.429 0.899 -8.926 1.00 96.81 82 ASP A CA 1
ATOM 725 C C . ASP A 1 82 ? 5.915 2.262 -9.414 1.00 96.81 82 ASP A C 1
ATOM 727 O O . ASP A 1 82 ? 4.879 2.368 -10.079 1.00 96.81 82 ASP A O 1
ATOM 731 N N . HIS A 1 83 ? 6.668 3.312 -9.091 1.00 96.38 83 HIS A N 1
ATOM 732 C CA . HIS A 1 83 ? 6.442 4.667 -9.584 1.00 96.38 83 HIS A CA 1
ATOM 733 C C . HIS A 1 83 ? 7.138 4.816 -10.935 1.00 96.38 83 HIS A C 1
ATOM 735 O O . HIS A 1 83 ? 8.367 4.772 -11.008 1.00 96.38 83 HIS A O 1
ATOM 741 N N . ILE A 1 84 ? 6.372 5.053 -12.005 1.00 96.00 84 ILE A N 1
ATOM 742 C CA . ILE A 1 84 ? 6.912 5.122 -13.375 1.00 96.00 84 ILE A CA 1
ATOM 743 C C . ILE A 1 84 ? 8.058 6.142 -13.459 1.00 96.00 84 ILE A C 1
ATOM 745 O O . ILE A 1 84 ? 9.130 5.804 -13.960 1.00 96.00 84 ILE A O 1
ATOM 749 N N . ASN A 1 85 ? 7.870 7.315 -12.847 1.00 94.00 85 ASN A N 1
ATOM 750 C CA . ASN A 1 85 ? 8.803 8.447 -12.874 1.00 94.00 85 ASN A CA 1
ATOM 751 C C . ASN A 1 85 ? 9.922 8.382 -11.814 1.00 94.00 85 ASN A C 1
ATOM 753 O O . ASN A 1 85 ? 10.587 9.383 -11.579 1.00 94.00 85 ASN A O 1
ATOM 757 N N . ASN A 1 86 ? 10.116 7.249 -11.125 1.00 92.12 86 ASN A N 1
ATOM 758 C CA . ASN A 1 86 ? 11.150 7.059 -10.089 1.00 92.12 86 ASN A CA 1
ATOM 759 C C . ASN A 1 86 ? 11.097 8.039 -8.894 1.00 92.12 86 ASN A C 1
ATOM 761 O O . ASN A 1 86 ? 12.008 8.076 -8.073 1.00 92.12 86 ASN A O 1
ATOM 765 N N . ASN A 1 87 ? 9.998 8.772 -8.716 1.00 94.19 87 ASN A N 1
ATOM 766 C CA . ASN A 1 87 ? 9.809 9.770 -7.656 1.00 94.19 87 ASN A CA 1
ATOM 767 C C . ASN A 1 87 ? 9.092 9.206 -6.411 1.00 94.19 87 ASN A C 1
ATOM 769 O O . ASN A 1 87 ? 8.383 9.913 -5.690 1.00 94.19 87 ASN A O 1
ATOM 773 N N . GLY A 1 88 ? 9.241 7.904 -6.147 1.00 92.81 88 GLY A N 1
ATOM 774 C CA . GLY A 1 88 ? 8.434 7.214 -5.141 1.00 92.81 88 GLY A CA 1
ATOM 775 C C . GLY A 1 88 ? 8.631 7.709 -3.711 1.00 92.81 88 GLY A C 1
ATOM 776 O O . GLY A 1 88 ? 7.669 7.760 -2.945 1.00 92.81 88 GLY A O 1
ATOM 777 N N . ALA A 1 89 ? 9.849 8.110 -3.345 1.00 93.25 89 ALA A N 1
ATOM 778 C CA . ALA A 1 89 ? 10.133 8.644 -2.015 1.00 93.25 89 ALA A CA 1
ATOM 779 C C . ALA A 1 89 ? 9.437 9.996 -1.777 1.00 93.25 89 ALA A C 1
ATOM 781 O O . ALA A 1 89 ? 8.809 10.183 -0.735 1.00 93.25 89 ALA A O 1
ATOM 782 N N . GLU A 1 90 ? 9.514 10.907 -2.746 1.00 95.81 90 GLU A N 1
ATOM 783 C CA . GLU A 1 90 ? 8.885 12.233 -2.696 1.00 95.81 90 GLU A CA 1
ATOM 784 C C . GLU A 1 90 ? 7.367 12.123 -2.690 1.00 95.81 90 GLU A C 1
ATOM 786 O O . GLU A 1 90 ? 6.703 12.710 -1.835 1.00 95.81 90 GLU A O 1
ATOM 791 N N . HIS A 1 91 ? 6.816 11.299 -3.585 1.00 95.94 91 HIS A N 1
ATOM 792 C CA . HIS A 1 91 ? 5.379 11.093 -3.655 1.00 95.94 91 HIS A CA 1
ATOM 793 C C . HIS A 1 91 ? 4.830 10.549 -2.325 1.00 95.94 91 HIS A C 1
ATOM 795 O O . HIS A 1 91 ? 3.856 11.083 -1.798 1.00 95.94 91 HIS A O 1
ATOM 801 N N . ARG A 1 92 ? 5.487 9.545 -1.722 1.00 96.06 92 ARG A N 1
ATOM 802 C CA . ARG A 1 92 ? 5.047 8.957 -0.441 1.00 96.06 92 ARG A CA 1
ATOM 803 C C . ARG A 1 92 ? 5.204 9.918 0.735 1.00 96.06 92 ARG A C 1
ATOM 805 O O . ARG A 1 92 ? 4.357 9.919 1.625 1.00 96.06 92 ARG A O 1
ATOM 812 N N . LEU A 1 93 ? 6.225 10.776 0.723 1.00 95.88 93 LEU A N 1
ATOM 813 C CA . LEU A 1 93 ? 6.320 11.870 1.688 1.00 95.88 93 LEU A CA 1
ATOM 814 C C . LEU A 1 93 ? 5.135 12.832 1.553 1.00 95.88 93 LEU A C 1
ATOM 816 O O . LEU A 1 93 ? 4.485 13.115 2.553 1.00 95.88 93 LEU A O 1
ATOM 820 N N . LYS A 1 94 ? 4.825 13.272 0.328 1.00 96.12 94 LYS A N 1
ATOM 821 C CA . LYS A 1 94 ? 3.749 14.233 0.054 1.00 96.12 94 LYS A CA 1
ATOM 822 C C . LYS A 1 94 ? 2.375 13.708 0.466 1.00 96.12 94 LYS A C 1
ATOM 824 O O . LYS A 1 94 ? 1.595 14.450 1.048 1.00 96.12 94 LYS A O 1
ATOM 829 N N . VAL A 1 95 ? 2.071 12.448 0.154 1.00 95.31 95 VAL A N 1
ATOM 830 C CA . VAL A 1 95 ? 0.699 11.928 0.290 1.00 95.31 95 VAL A CA 1
ATOM 831 C C . VAL A 1 95 ? 0.456 11.107 1.551 1.00 95.31 95 VAL A C 1
ATOM 833 O O . VAL A 1 95 ? -0.692 10.941 1.951 1.00 95.31 95 VAL A O 1
ATOM 836 N N . LEU A 1 96 ? 1.513 10.598 2.192 1.00 93.81 96 LEU A N 1
ATOM 837 C CA . LEU A 1 96 ? 1.403 9.796 3.415 1.00 93.81 96 LEU A CA 1
ATOM 838 C C . LEU A 1 96 ? 2.163 10.402 4.605 1.00 93.81 96 LEU A C 1
ATOM 840 O O . LEU A 1 96 ? 2.108 9.842 5.696 1.00 93.81 96 LEU A O 1
ATOM 844 N N . GLY A 1 97 ? 2.906 11.496 4.421 1.00 94.25 97 GLY A N 1
ATOM 845 C CA . GLY A 1 97 ? 3.700 12.124 5.482 1.00 94.25 97 GLY A CA 1
ATOM 846 C C . GLY A 1 97 ? 4.995 11.380 5.833 1.00 94.25 97 GLY A C 1
ATOM 847 O O . GLY A 1 97 ? 5.653 11.720 6.811 1.00 94.25 97 GLY A O 1
ATOM 848 N N . SER A 1 98 ? 5.391 10.351 5.070 1.00 93.00 98 SER A N 1
ATOM 849 C CA . SER A 1 98 ? 6.667 9.657 5.288 1.00 93.00 98 SER A CA 1
ATOM 850 C C . SER A 1 98 ? 7.192 8.958 4.037 1.00 93.00 98 SER A C 1
ATOM 852 O O . SER A 1 98 ? 6.487 8.176 3.399 1.00 93.00 98 SER A O 1
ATOM 854 N N . LYS A 1 99 ? 8.494 9.122 3.762 1.00 90.44 99 LYS A N 1
ATOM 855 C CA . LYS A 1 99 ? 9.213 8.395 2.696 1.00 90.44 99 LYS A CA 1
ATOM 856 C C . LYS A 1 99 ? 9.194 6.869 2.900 1.00 90.44 99 LYS A C 1
ATOM 858 O O . LYS A 1 99 ? 9.322 6.115 1.929 1.00 90.44 99 LYS A O 1
ATOM 863 N N . ARG A 1 100 ? 9.042 6.419 4.156 1.00 87.94 100 ARG A N 1
ATOM 864 C CA . ARG A 1 100 ? 9.080 5.003 4.567 1.00 87.94 100 ARG A CA 1
ATOM 865 C C . ARG A 1 100 ? 7.741 4.286 4.427 1.00 87.94 100 ARG A C 1
ATOM 867 O O . ARG A 1 100 ? 7.709 3.060 4.486 1.00 87.94 100 ARG A O 1
ATOM 874 N N . TYR A 1 101 ? 6.635 5.010 4.267 1.00 87.75 101 TYR A N 1
ATOM 875 C CA . TYR A 1 101 ? 5.347 4.356 4.088 1.00 87.75 101 TYR A CA 1
ATOM 876 C C . TYR A 1 101 ? 5.281 3.705 2.713 1.00 87.75 101 TYR A C 1
ATOM 878 O O . TYR A 1 101 ? 5.316 4.388 1.701 1.00 87.75 101 TYR A O 1
ATOM 886 N N . ALA A 1 102 ? 5.214 2.376 2.706 1.00 85.19 102 ALA A N 1
ATOM 887 C CA . ALA A 1 102 ? 5.142 1.519 1.530 1.00 85.19 102 ALA A CA 1
ATOM 888 C C . ALA A 1 102 ? 4.181 0.342 1.798 1.00 85.19 102 ALA A C 1
ATOM 890 O O . ALA A 1 102 ? 3.570 0.249 2.870 1.00 85.19 102 ALA A O 1
ATOM 891 N N . GLY A 1 103 ? 4.027 -0.556 0.822 1.00 91.56 103 GLY A N 1
ATOM 892 C CA . GLY A 1 103 ? 3.185 -1.749 0.947 1.00 91.56 103 GLY A CA 1
ATOM 893 C C . GLY A 1 103 ? 1.703 -1.411 1.134 1.00 91.56 103 GLY A C 1
ATOM 894 O O . GLY A 1 103 ? 1.154 -0.584 0.409 1.00 91.56 103 GLY A O 1
ATOM 895 N N . TRP A 1 104 ? 1.051 -2.032 2.123 1.00 95.00 104 TRP A N 1
ATOM 896 C CA . TRP A 1 104 ? -0.410 -1.969 2.275 1.00 95.00 104 TRP A CA 1
ATOM 897 C C . TRP A 1 104 ? -0.964 -0.552 2.481 1.00 95.00 104 TRP A C 1
ATOM 899 O O . TRP A 1 104 ? -2.035 -0.246 1.968 1.00 95.00 104 TRP A O 1
ATOM 909 N N . LYS A 1 105 ? -0.244 0.329 3.196 1.00 95.75 105 LYS A N 1
ATOM 910 C CA . LYS A 1 105 ? -0.672 1.727 3.394 1.00 95.75 105 LYS A CA 1
ATOM 911 C C . LYS A 1 105 ? -0.724 2.478 2.068 1.00 95.75 105 LYS A C 1
ATOM 913 O O . LYS A 1 105 ? -1.633 3.265 1.834 1.00 95.75 105 LYS A O 1
ATOM 918 N N . PHE A 1 106 ? 0.244 2.206 1.197 1.00 97.38 106 PHE A N 1
ATOM 919 C CA . PHE A 1 106 ? 0.290 2.807 -0.126 1.00 97.38 106 PHE A CA 1
ATOM 920 C C . PHE A 1 106 ? -0.812 2.244 -1.031 1.00 97.38 106 PHE A C 1
ATOM 922 O O . PHE A 1 106 ? -1.487 3.010 -1.705 1.00 97.38 106 PHE A O 1
ATOM 929 N N . TYR A 1 107 ? -1.082 0.937 -0.975 1.00 97.81 107 TYR A N 1
ATOM 930 C CA . TYR A 1 107 ? -2.215 0.339 -1.697 1.00 97.81 107 TYR A CA 1
ATOM 931 C C . TYR A 1 107 ? -3.562 0.906 -1.243 1.00 97.81 107 TYR A C 1
ATOM 933 O O . TYR A 1 107 ? -4.436 1.168 -2.066 1.00 97.81 107 TYR A O 1
ATOM 941 N N . LEU A 1 108 ? -3.714 1.163 0.060 1.00 97.81 108 LEU A N 1
ATOM 942 C CA . LEU A 1 108 ? -4.919 1.782 0.604 1.00 97.81 108 LEU A CA 1
ATOM 943 C C . LEU A 1 108 ? -5.099 3.197 0.054 1.00 97.81 108 LEU A C 1
ATOM 945 O O . LEU A 1 108 ? -6.199 3.547 -0.364 1.00 97.81 108 LEU A O 1
ATOM 949 N N . TRP A 1 109 ? -4.018 3.975 0.007 1.00 98.00 109 TRP A N 1
ATOM 950 C CA . TRP A 1 109 ? -4.033 5.302 -0.595 1.00 98.00 109 TRP A CA 1
ATOM 951 C C . TRP A 1 109 ? -4.404 5.253 -2.079 1.00 98.0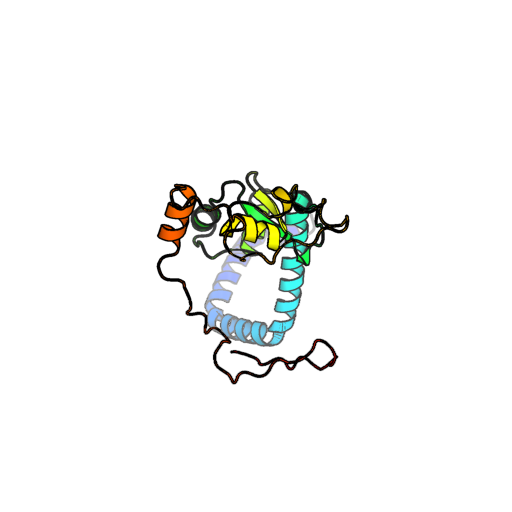0 109 TRP A C 1
ATOM 953 O O . TRP A 1 109 ? -5.256 6.028 -2.505 1.00 98.00 109 TRP A O 1
ATOM 963 N N . LEU A 1 110 ? -3.847 4.310 -2.851 1.00 98.31 110 LEU A N 1
ATOM 964 C CA . LEU A 1 110 ? -4.209 4.131 -4.262 1.00 98.31 110 LEU A CA 1
ATOM 965 C C . LEU A 1 110 ? -5.713 3.873 -4.407 1.00 98.31 110 LEU A C 1
ATOM 967 O O . LEU A 1 110 ? -6.368 4.559 -5.184 1.00 98.31 110 LEU A O 1
ATOM 971 N N . ARG A 1 111 ? -6.282 2.969 -3.598 1.00 98.44 111 ARG A N 1
ATOM 972 C CA . ARG A 1 111 ? -7.727 2.693 -3.603 1.00 98.44 111 ARG A CA 1
ATOM 973 C C . ARG A 1 111 ? -8.560 3.926 -3.242 1.00 98.44 111 ARG A C 1
ATOM 975 O O . ARG A 1 111 ? -9.546 4.211 -3.906 1.00 98.44 111 ARG A O 1
ATOM 982 N N . GLN A 1 112 ? -8.175 4.659 -2.198 1.00 98.25 112 GLN A N 1
ATOM 983 C CA . GLN A 1 112 ? -8.893 5.857 -1.738 1.00 98.25 112 GLN A CA 1
ATOM 984 C C . GLN A 1 112 ? -8.858 7.009 -2.748 1.00 98.25 112 GLN A C 1
ATOM 986 O O . GLN A 1 112 ? -9.733 7.866 -2.716 1.00 98.25 112 GLN A O 1
ATOM 991 N N . ASN A 1 113 ? -7.873 7.017 -3.646 1.00 98.00 113 ASN A N 1
ATOM 992 C CA . ASN A 1 113 ? -7.712 8.030 -4.686 1.00 98.00 113 ASN A CA 1
ATOM 993 C C . ASN A 1 113 ? -8.141 7.516 -6.071 1.00 98.00 113 ASN A C 1
ATOM 995 O O . ASN A 1 113 ? -7.698 8.053 -7.083 1.00 98.00 113 ASN A O 1
ATOM 999 N N . ASN A 1 114 ? -8.989 6.480 -6.124 1.00 98.19 114 ASN A N 1
ATOM 1000 C CA . ASN A 1 114 ? -9.511 5.889 -7.363 1.00 98.19 114 ASN A CA 1
ATOM 1001 C C . ASN A 1 114 ? -8.414 5.441 -8.343 1.00 98.19 114 ASN A C 1
ATOM 1003 O O . ASN A 1 114 ? -8.557 5.576 -9.555 1.00 98.19 114 ASN A O 1
ATOM 1007 N N . TYR A 1 115 ? -7.319 4.904 -7.803 1.00 98.25 115 TYR A N 1
ATOM 1008 C CA . TYR A 1 115 ? -6.207 4.320 -8.546 1.00 98.25 115 TYR A CA 1
ATOM 1009 C C . TYR A 1 115 ? -5.653 5.241 -9.654 1.00 98.25 115 TYR A C 1
ATOM 1011 O O . TYR A 1 115 ? -5.773 4.947 -10.850 1.00 98.25 115 TYR A O 1
ATOM 1019 N N . PRO A 1 116 ? -5.002 6.355 -9.274 1.00 98.12 116 PRO A N 1
ATOM 1020 C CA . PRO A 1 116 ? -4.501 7.336 -10.230 1.00 98.12 116 PRO A CA 1
ATOM 1021 C C . PRO A 1 116 ? -3.458 6.737 -11.185 1.00 98.12 116 PRO A C 1
ATOM 1023 O O . PRO A 1 116 ? -2.824 5.721 -10.893 1.00 98.12 116 PRO A O 1
ATOM 1026 N N . LYS A 1 117 ? -3.247 7.387 -12.334 1.00 98.00 117 LYS A N 1
ATOM 1027 C CA . LYS A 1 117 ? -2.164 7.040 -13.273 1.00 98.00 117 LYS A CA 1
ATOM 1028 C C . LYS A 1 117 ? -0.783 7.342 -12.658 1.00 98.00 117 LYS A C 1
ATOM 1030 O O . LYS A 1 117 ? -0.677 8.003 -11.630 1.00 98.00 117 LYS A O 1
ATOM 1035 N N . GLY A 1 118 ? 0.285 6.880 -13.314 1.00 97.50 118 GLY A N 1
ATOM 1036 C CA . GLY A 1 118 ? 1.677 7.118 -12.888 1.00 97.50 118 GLY A CA 1
ATOM 1037 C C . GLY A 1 118 ? 2.335 5.946 -12.152 1.00 97.50 118 GLY A C 1
ATOM 1038 O O . GLY A 1 118 ? 3.492 6.046 -11.735 1.00 97.50 118 GLY A O 1
ATOM 1039 N N . PHE A 1 119 ? 1.629 4.821 -12.042 1.00 98.19 119 PHE A N 1
ATOM 1040 C CA . PHE A 1 119 ? 2.115 3.591 -11.421 1.00 98.19 119 PHE A CA 1
ATOM 1041 C C . PHE A 1 119 ? 2.085 2.430 -12.408 1.00 98.19 119 PHE A C 1
ATOM 1043 O O . PHE A 1 119 ? 1.315 2.435 -13.369 1.00 98.19 119 PHE A O 1
ATOM 1050 N N . GLN A 1 120 ? 2.931 1.436 -12.161 1.00 97.69 120 GLN A N 1
ATOM 1051 C CA . GLN A 1 120 ? 2.978 0.195 -12.928 1.00 97.69 120 GLN A CA 1
ATOM 1052 C C . GLN A 1 120 ? 3.189 -1.004 -12.004 1.00 97.69 120 GLN A C 1
ATOM 1054 O O . GLN A 1 120 ? 3.792 -0.876 -10.935 1.00 97.69 120 GLN A O 1
ATOM 1059 N N . VAL A 1 121 ? 2.720 -2.175 -12.433 1.00 98.31 121 VAL A N 1
ATOM 1060 C CA . VAL A 1 121 ? 3.021 -3.445 -11.768 1.00 9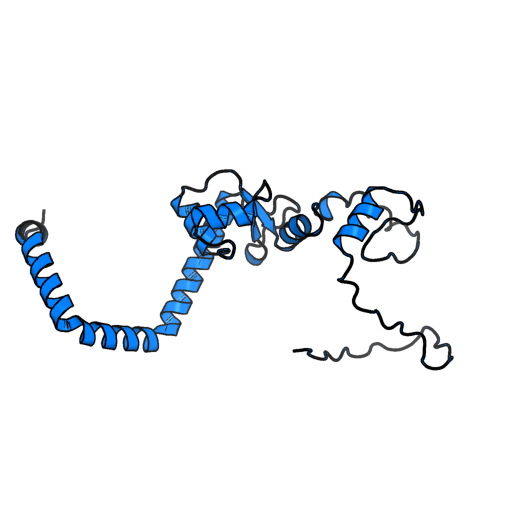8.31 121 VAL A CA 1
ATOM 1061 C C . VAL A 1 121 ? 4.388 -3.945 -12.224 1.00 98.31 121 VAL A C 1
ATOM 1063 O O . VAL A 1 121 ? 4.653 -4.065 -13.422 1.00 98.31 121 VAL A O 1
ATOM 1066 N N . LEU A 1 122 ? 5.249 -4.271 -11.264 1.00 98.00 122 LEU A N 1
ATOM 1067 C CA . LEU A 1 122 ? 6.507 -4.983 -11.485 1.00 98.00 122 LEU A CA 1
ATOM 1068 C C . LEU A 1 122 ? 6.631 -6.128 -10.483 1.00 98.00 122 LEU A C 1
ATOM 1070 O O . LEU A 1 122 ? 6.270 -5.974 -9.313 1.00 98.00 122 LEU A O 1
ATOM 1074 N N . CYS A 1 123 ? 7.218 -7.249 -10.906 1.00 98.12 123 CYS A N 1
ATOM 1075 C CA . CYS A 1 123 ? 7.697 -8.238 -9.949 1.00 98.12 123 CYS A CA 1
ATOM 1076 C C . CYS A 1 123 ? 8.818 -7.629 -9.088 1.00 98.12 123 CYS A C 1
ATOM 1078 O O . CYS A 1 123 ? 9.499 -6.687 -9.512 1.00 98.12 123 CYS A O 1
ATOM 1080 N N . PHE A 1 124 ? 9.020 -8.165 -7.887 1.00 97.12 124 PHE A N 1
ATOM 1081 C CA . PHE A 1 124 ? 9.992 -7.663 -6.917 1.00 97.12 124 PHE A CA 1
ATOM 1082 C C . PHE A 1 124 ? 11.390 -7.518 -7.534 1.00 97.12 124 PHE A C 1
ATOM 1084 O O . PHE A 1 124 ? 12.009 -6.463 -7.426 1.00 97.12 124 PHE A O 1
ATOM 1091 N N . ASN A 1 125 ? 11.832 -8.521 -8.295 1.00 96.62 125 ASN A N 1
ATOM 1092 C CA . ASN A 1 125 ? 13.145 -8.520 -8.939 1.00 96.62 125 ASN A CA 1
ATOM 1093 C C . ASN A 1 125 ? 13.277 -7.431 -10.017 1.00 96.62 125 ASN A C 1
ATOM 1095 O O . ASN A 1 125 ? 14.295 -6.745 -10.081 1.00 96.62 125 ASN A O 1
ATOM 1099 N N . CYS A 1 126 ? 12.249 -7.227 -10.847 1.00 96.94 126 CYS A N 1
ATOM 1100 C CA . CYS A 1 126 ? 12.249 -6.166 -11.856 1.00 96.94 126 CYS A CA 1
ATOM 1101 C C . CYS A 1 126 ? 12.223 -4.771 -11.222 1.00 96.94 126 CYS A C 1
ATOM 1103 O O . CYS A 1 126 ? 12.903 -3.872 -11.715 1.00 96.94 126 CYS A O 1
ATOM 1105 N N . ASN A 1 127 ? 11.468 -4.600 -10.134 1.00 96.56 127 ASN A N 1
ATOM 1106 C CA . ASN A 1 127 ? 11.417 -3.351 -9.382 1.00 96.56 127 ASN A CA 1
ATOM 1107 C C . ASN A 1 127 ? 12.781 -3.031 -8.747 1.00 96.56 127 ASN A C 1
ATOM 1109 O O . ASN A 1 127 ? 13.328 -1.949 -8.954 1.00 96.56 127 ASN A O 1
ATOM 1113 N N . CYS A 1 128 ? 13.395 -4.007 -8.072 1.00 94.69 128 CYS A N 1
ATOM 1114 C CA . CYS A 1 128 ? 14.741 -3.865 -7.523 1.00 94.69 128 CYS A CA 1
ATOM 1115 C C . CYS A 1 128 ? 15.771 -3.540 -8.609 1.00 94.69 128 CYS A C 1
ATOM 1117 O O . CYS A 1 128 ? 16.546 -2.603 -8.448 1.00 94.69 128 CYS A O 1
ATOM 1119 N N . ALA A 1 129 ? 15.761 -4.251 -9.738 1.00 92.19 129 ALA A N 1
ATOM 1120 C CA . ALA A 1 129 ? 16.695 -3.976 -10.825 1.00 92.19 129 ALA A CA 1
ATOM 1121 C C . ALA A 1 129 ? 16.543 -2.549 -11.380 1.00 92.19 129 ALA A C 1
ATOM 1123 O O . ALA A 1 129 ? 17.540 -1.868 -11.602 1.00 92.19 129 ALA A O 1
ATOM 1124 N N . LYS A 1 130 ? 15.304 -2.058 -11.532 1.00 88.94 130 LYS A N 1
ATOM 1125 C CA . LYS A 1 130 ? 15.039 -0.663 -11.913 1.00 88.94 130 LYS A CA 1
ATOM 1126 C C . LYS A 1 130 ? 15.632 0.320 -10.897 1.00 88.94 130 LYS A C 1
ATOM 1128 O O . LYS A 1 130 ? 16.240 1.306 -11.295 1.00 88.94 130 LYS A O 1
ATOM 1133 N N . GLN A 1 131 ? 15.487 0.045 -9.600 1.00 88.88 131 GLN A N 1
ATOM 1134 C CA . GLN A 1 131 ? 15.995 0.914 -8.538 1.00 88.88 131 GLN A CA 1
ATOM 1135 C C . GLN A 1 131 ? 17.530 0.932 -8.454 1.00 88.88 131 GLN A C 1
ATOM 1137 O O . GLN A 1 131 ? 18.110 1.997 -8.259 1.00 88.88 131 GLN A O 1
ATOM 1142 N N . PHE A 1 132 ? 18.183 -0.228 -8.554 1.00 87.00 132 PHE A N 1
ATOM 1143 C CA . PHE A 1 132 ? 19.630 -0.345 -8.340 1.00 87.00 132 PHE A CA 1
ATOM 1144 C C . PHE A 1 132 ? 20.451 -0.134 -9.610 1.00 87.00 132 PHE A C 1
ATOM 1146 O O . PHE A 1 132 ? 21.509 0.484 -9.553 1.00 87.00 132 PHE A O 1
ATOM 1153 N N . SER A 1 133 ? 19.974 -0.635 -10.747 1.00 84.12 133 SER A N 1
ATOM 1154 C CA . SER A 1 133 ? 20.715 -0.636 -12.013 1.00 84.12 133 SER A CA 1
ATOM 1155 C C . SER A 1 133 ? 20.119 0.315 -13.051 1.00 84.12 133 SER A C 1
ATOM 1157 O O . SER A 1 133 ? 20.644 0.413 -14.154 1.00 84.12 133 SER A O 1
ATOM 1159 N N . GLY A 1 134 ? 18.990 0.973 -12.758 1.00 84.44 134 GLY A N 1
ATOM 1160 C CA . GLY A 1 134 ? 18.238 1.799 -13.714 1.00 84.44 134 GLY A CA 1
ATOM 1161 C C . GLY A 1 134 ? 17.476 0.987 -14.771 1.00 84.44 134 GLY A C 1
ATOM 1162 O O . GLY A 1 134 ? 16.397 1.388 -15.207 1.00 84.44 134 GLY A O 1
ATOM 1163 N N . ILE A 1 135 ? 17.989 -0.191 -15.138 1.00 85.19 135 ILE A N 1
ATOM 1164 C CA . ILE A 1 135 ? 17.427 -1.093 -16.142 1.00 85.19 135 ILE A CA 1
ATOM 1165 C C . ILE A 1 135 ? 17.311 -2.527 -15.615 1.00 85.19 135 ILE A C 1
ATOM 1167 O O . ILE A 1 135 ? 18.165 -3.029 -14.888 1.00 85.19 135 ILE A O 1
ATOM 1171 N N . CYS A 1 136 ? 16.229 -3.211 -15.992 1.00 88.38 136 CYS A N 1
ATOM 1172 C CA . CYS A 1 136 ? 16.052 -4.621 -15.664 1.00 88.38 136 CYS A CA 1
ATOM 1173 C C . CYS A 1 136 ? 16.844 -5.510 -16.641 1.00 88.38 136 CYS A C 1
ATOM 1175 O O . CYS A 1 136 ? 16.711 -5.306 -17.848 1.00 88.38 136 CYS A O 1
ATOM 1177 N N . PRO A 1 137 ? 17.564 -6.552 -16.174 1.00 86.31 137 PRO A N 1
ATOM 1178 C CA . PRO A 1 137 ? 18.295 -7.479 -17.042 1.00 86.31 137 PRO A CA 1
ATOM 1179 C C . PRO A 1 137 ? 17.463 -8.121 -18.159 1.00 86.31 137 PRO A C 1
ATOM 1181 O O . PRO A 1 137 ? 18.006 -8.422 -19.213 1.00 86.31 137 PRO A O 1
ATOM 1184 N N . HIS A 1 138 ? 16.148 -8.296 -17.975 1.00 86.50 138 HIS A N 1
ATOM 1185 C CA . HIS A 1 138 ? 15.255 -8.785 -19.036 1.00 86.50 138 HIS A CA 1
ATOM 1186 C C . HIS A 1 138 ? 15.235 -7.878 -20.274 1.00 86.50 138 HIS A C 1
ATOM 1188 O O . HIS A 1 138 ? 15.026 -8.371 -21.374 1.00 86.50 138 HIS A O 1
ATOM 1194 N N . LYS A 1 139 ? 15.498 -6.574 -20.113 1.00 81.81 139 LYS A N 1
ATOM 1195 C CA . LYS A 1 139 ? 15.580 -5.622 -21.229 1.00 81.81 139 LYS A CA 1
ATOM 1196 C C . LYS A 1 139 ? 16.927 -5.653 -21.958 1.00 81.81 139 LYS A C 1
ATOM 1198 O O . LYS A 1 139 ? 16.979 -5.246 -23.107 1.00 81.81 139 LYS A O 1
ATOM 1203 N N . ASN A 1 140 ? 17.977 -6.186 -21.326 1.00 69.31 140 ASN A N 1
ATOM 1204 C CA . ASN A 1 140 ? 19.318 -6.327 -21.913 1.00 69.31 140 ASN A CA 1
ATOM 1205 C C . ASN A 1 140 ? 19.622 -7.769 -22.370 1.00 69.31 140 ASN A C 1
ATOM 1207 O O . ASN A 1 140 ? 20.731 -8.067 -22.803 1.00 69.31 140 ASN A O 1
ATOM 1211 N N . ARG A 1 141 ? 18.656 -8.695 -22.272 1.00 54.00 141 ARG A N 1
ATOM 1212 C CA . ARG A 1 141 ? 18.839 -10.134 -22.546 1.00 54.00 141 ARG A CA 1
ATOM 1213 C C . ARG A 1 141 ? 18.877 -10.527 -24.030 1.00 54.00 141 ARG A C 1
ATOM 1215 O O . ARG A 1 141 ? 18.863 -11.719 -24.314 1.00 54.00 141 ARG A O 1
ATOM 1222 N N . GLN A 1 142 ? 19.005 -9.584 -24.964 1.00 45.81 142 GLN A N 1
ATOM 1223 C CA . GLN A 1 142 ? 19.282 -9.917 -26.372 1.00 45.81 142 GLN A CA 1
ATOM 1224 C C . GLN A 1 142 ? 20.659 -10.584 -26.589 1.00 45.81 142 GLN A C 1
ATOM 1226 O O . GLN A 1 142 ? 20.929 -11.057 -27.684 1.00 45.81 142 GLN A O 1
ATOM 1231 N N . ILE A 1 143 ? 21.508 -10.690 -25.557 1.00 45.38 143 ILE A N 1
ATOM 1232 C CA . ILE A 1 143 ? 22.889 -11.189 -25.688 1.00 45.38 143 ILE A CA 1
ATOM 1233 C C . ILE A 1 143 ? 23.052 -12.691 -25.346 1.00 45.38 143 ILE A C 1
ATOM 1235 O O . ILE A 1 143 ? 23.999 -13.316 -25.805 1.00 45.38 143 ILE A O 1
ATOM 1239 N N . TYR A 1 144 ? 22.132 -13.334 -24.612 1.00 41.78 144 TYR A N 1
ATOM 1240 C CA . TYR A 1 144 ? 22.391 -14.674 -24.029 1.00 41.78 144 TYR A CA 1
ATOM 1241 C C . TYR A 1 144 ? 21.749 -15.873 -24.750 1.00 41.78 144 TYR A C 1
ATOM 1243 O O . TYR A 1 144 ? 21.780 -16.981 -24.223 1.00 41.78 144 TYR A O 1
ATOM 1251 N N . ILE A 1 145 ? 21.162 -15.692 -25.936 1.00 34.47 145 ILE A N 1
ATOM 1252 C CA . ILE A 1 145 ? 20.498 -16.798 -26.660 1.00 34.47 145 ILE A CA 1
ATOM 1253 C C . ILE A 1 145 ? 21.448 -17.544 -27.618 1.00 34.47 145 ILE A C 1
ATOM 1255 O O . ILE A 1 145 ? 21.094 -18.606 -28.118 1.00 34.47 145 ILE A O 1
ATOM 1259 N N . TYR A 1 146 ? 22.675 -17.053 -27.829 1.00 41.78 146 TYR A N 1
ATOM 1260 C CA . TYR A 1 146 ? 23.649 -17.687 -28.732 1.00 41.78 146 TYR A CA 1
ATOM 1261 C C . TYR A 1 146 ? 24.609 -18.685 -28.057 1.00 41.78 146 TYR A C 1
ATOM 1263 O O . TYR A 1 146 ? 25.353 -19.364 -28.754 1.00 41.78 146 TYR A O 1
ATOM 1271 N N . SER A 1 147 ? 24.593 -18.846 -26.727 1.00 41.12 147 SER A N 1
ATOM 1272 C CA . SER A 1 147 ? 25.561 -19.719 -26.033 1.00 41.12 147 SER A CA 1
ATOM 1273 C C . SER A 1 147 ? 25.134 -21.188 -25.887 1.00 41.12 147 SER A C 1
ATOM 1275 O O . SER A 1 147 ? 25.904 -21.981 -25.354 1.00 41.12 147 SER A O 1
ATOM 1277 N N . ASN A 1 148 ? 23.943 -21.581 -26.359 1.00 38.16 148 ASN A N 1
ATOM 1278 C CA . ASN A 1 148 ? 23.514 -22.992 -26.365 1.00 38.16 148 ASN A CA 1
ATOM 1279 C C . ASN A 1 148 ? 23.979 -23.782 -27.605 1.00 38.16 148 ASN A C 1
ATOM 1281 O O . ASN A 1 148 ? 23.721 -24.979 -27.691 1.00 38.16 148 ASN A O 1
ATOM 1285 N N . LEU A 1 149 ? 24.711 -23.152 -28.529 1.00 36.22 149 LEU A N 1
ATOM 1286 C CA . LEU A 1 149 ? 25.453 -23.825 -29.599 1.00 36.22 149 LEU A CA 1
ATOM 1287 C C . LEU A 1 149 ? 26.949 -23.859 -29.243 1.00 36.22 149 LEU A C 1
ATOM 1289 O O . LEU A 1 149 ? 27.756 -23.151 -29.828 1.00 36.22 149 LEU A O 1
ATOM 1293 N N . GLY A 1 150 ? 27.310 -24.657 -28.235 1.00 34.41 150 GLY A N 1
ATOM 1294 C CA . GLY A 1 150 ? 28.638 -25.280 -28.138 1.00 34.41 150 GLY A CA 1
ATOM 1295 C C . GLY A 1 150 ? 29.894 -24.395 -28.186 1.00 34.41 150 GLY A C 1
ATOM 1296 O O . GLY A 1 150 ? 30.920 -24.880 -28.653 1.00 34.41 150 GLY A O 1
ATOM 1297 N N . TYR A 1 151 ? 29.872 -23.152 -27.692 1.00 34.56 151 TYR A N 1
ATOM 1298 C CA . TYR A 1 151 ? 31.088 -22.335 -27.566 1.00 34.56 151 TYR A CA 1
ATOM 1299 C C . TYR A 1 151 ? 31.274 -21.829 -26.129 1.00 34.56 151 TYR A C 1
ATOM 1301 O O . TYR A 1 151 ? 30.547 -20.963 -25.643 1.00 34.56 151 TYR A O 1
ATOM 1309 N N . ILE A 1 152 ? 32.257 -22.400 -25.430 1.00 40.66 152 ILE A N 1
ATOM 1310 C CA . ILE A 1 152 ? 32.700 -21.977 -24.097 1.00 40.66 152 ILE A CA 1
ATOM 1311 C C . ILE A 1 152 ? 33.527 -20.697 -24.250 1.00 40.66 152 ILE A C 1
ATOM 1313 O O . ILE A 1 152 ? 34.602 -20.751 -24.840 1.00 40.66 152 ILE A O 1
ATOM 1317 N N . MET A 1 153 ? 33.115 -19.575 -23.645 1.00 29.45 153 MET A N 1
ATOM 1318 C CA . MET A 1 153 ? 34.044 -18.480 -23.325 1.00 29.45 153 MET A CA 1
ATOM 1319 C C . MET A 1 153 ? 33.728 -17.811 -21.974 1.00 29.45 153 MET A C 1
ATOM 1321 O O . MET A 1 153 ? 32.720 -17.138 -21.824 1.00 29.45 153 MET A O 1
ATOM 1325 N N . LYS A 1 154 ? 34.673 -18.005 -21.039 1.00 32.84 154 LYS A N 1
ATOM 1326 C CA . LYS A 1 154 ? 35.138 -17.135 -19.933 1.00 32.84 154 LYS A CA 1
ATOM 1327 C C . LYS A 1 154 ? 34.109 -16.592 -18.919 1.00 32.84 154 LYS A C 1
ATOM 1329 O O . LYS A 1 154 ? 33.227 -15.807 -19.226 1.00 32.84 154 LYS A O 1
ATOM 1334 N N . GLN A 1 155 ? 34.323 -16.963 -17.653 1.00 36.22 155 GLN A N 1
ATOM 1335 C CA . GLN A 1 155 ? 33.603 -16.463 -16.475 1.00 36.22 155 GLN A CA 1
ATOM 1336 C C . GLN A 1 155 ? 33.757 -14.933 -16.308 1.00 36.22 155 GLN A C 1
ATOM 1338 O O . GLN A 1 155 ? 34.869 -14.411 -16.369 1.00 36.22 155 GLN A O 1
ATOM 1343 N N . GLU A 1 156 ? 32.643 -14.224 -16.078 1.00 37.31 156 GLU A N 1
ATOM 1344 C CA . GLU A 1 156 ? 32.546 -12.752 -16.043 1.00 37.31 156 GLU A CA 1
ATOM 1345 C C . GLU A 1 156 ? 32.434 -12.171 -14.614 1.00 37.31 156 GLU A C 1
ATOM 1347 O O . GLU A 1 156 ? 31.804 -12.747 -13.726 1.00 37.31 156 GLU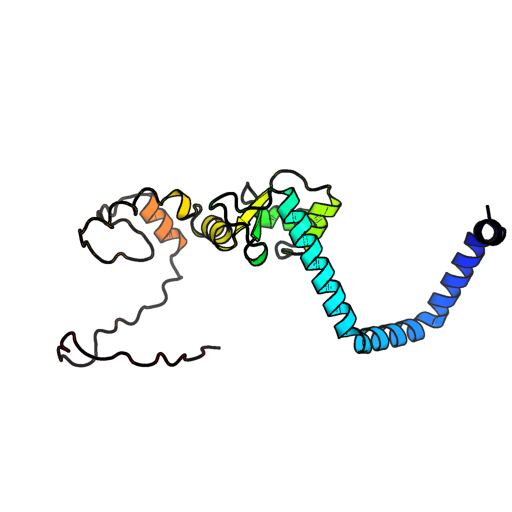 A O 1
ATOM 1352 N N . CYS A 1 157 ? 32.980 -10.966 -14.407 1.00 39.00 157 CYS A N 1
ATOM 1353 C CA . CYS A 1 157 ? 32.846 -10.171 -13.178 1.00 39.00 157 CYS A CA 1
ATOM 1354 C C . CYS A 1 157 ? 31.407 -9.636 -12.983 1.00 39.00 157 CYS A C 1
ATOM 1356 O O . CYS A 1 157 ? 30.846 -8.983 -13.866 1.00 39.00 157 CYS A O 1
ATOM 1358 N N . SER A 1 158 ? 30.830 -9.844 -11.792 1.00 43.09 158 SER A N 1
ATOM 1359 C CA . SER A 1 158 ? 29.410 -9.609 -11.457 1.00 43.09 158 SER A CA 1
ATOM 1360 C C . SER A 1 158 ? 28.962 -8.142 -11.381 1.00 43.09 158 SER A C 1
ATOM 1362 O O . SER A 1 158 ? 27.780 -7.881 -11.149 1.00 43.09 158 SER A O 1
ATOM 1364 N N . VAL A 1 159 ? 29.874 -7.184 -11.581 1.00 37.59 159 VAL A N 1
ATOM 1365 C CA . VAL A 1 159 ? 29.596 -5.752 -11.385 1.00 37.59 159 VAL A CA 1
ATOM 1366 C C . VAL A 1 159 ? 29.577 -4.948 -12.690 1.00 37.59 159 VAL A C 1
ATOM 1368 O O . VAL A 1 159 ? 28.825 -3.980 -12.760 1.00 37.59 159 VAL A O 1
ATOM 1371 N N . CYS A 1 160 ? 30.323 -5.322 -13.738 1.00 39.22 160 CYS A N 1
ATOM 1372 C CA . CYS A 1 160 ? 30.448 -4.457 -14.925 1.00 39.22 160 CYS A CA 1
ATOM 1373 C C . CYS A 1 160 ? 30.183 -5.083 -16.303 1.00 39.22 160 CYS A C 1
ATOM 1375 O O . CYS A 1 160 ? 29.978 -4.302 -17.221 1.00 39.22 160 CYS A O 1
ATOM 1377 N N . ARG A 1 161 ? 30.133 -6.415 -16.480 1.00 47.31 161 ARG A N 1
ATOM 1378 C CA . ARG A 1 161 ? 29.818 -7.114 -17.762 1.00 47.31 161 ARG A CA 1
ATOM 1379 C C . ARG A 1 161 ? 30.383 -6.499 -19.066 1.00 47.31 161 ARG A C 1
ATOM 1381 O O . ARG A 1 161 ? 29.814 -6.702 -20.130 1.00 47.31 161 ARG A O 1
ATOM 1388 N N . ASN A 1 162 ? 31.481 -5.753 -19.011 1.00 35.62 162 ASN A N 1
ATOM 1389 C CA . ASN A 1 162 ? 32.148 -5.223 -20.191 1.00 35.62 162 ASN A CA 1
ATOM 1390 C C . ASN A 1 162 ? 33.648 -5.336 -19.951 1.00 35.62 162 ASN A C 1
ATOM 1392 O O . ASN A 1 162 ? 34.203 -4.667 -19.079 1.00 35.62 162 ASN A O 1
ATOM 1396 N N . PHE A 1 163 ? 34.281 -6.230 -20.703 1.00 35.31 163 PHE A N 1
ATOM 1397 C CA . PHE A 1 163 ? 35.729 -6.325 -20.799 1.00 35.31 163 PHE A CA 1
ATOM 1398 C C . PHE A 1 163 ? 36.121 -6.230 -22.275 1.00 35.31 163 PHE A C 1
ATOM 1400 O O . PHE A 1 163 ? 36.555 -7.191 -22.896 1.00 35.31 163 PHE A O 1
ATOM 1407 N N . THR A 1 164 ? 35.993 -5.030 -22.828 1.00 32.97 164 THR A N 1
ATOM 1408 C CA . THR A 1 164 ? 37.081 -4.475 -23.631 1.00 32.97 164 THR A CA 1
ATOM 1409 C C . THR A 1 164 ? 37.542 -3.241 -22.882 1.00 32.97 164 THR A C 1
ATOM 1411 O O . THR A 1 164 ? 36.771 -2.313 -22.649 1.00 32.97 164 THR A O 1
ATOM 1414 N N . VAL A 1 165 ? 38.771 -3.318 -22.388 1.00 36.59 165 VAL A N 1
ATOM 1415 C CA . VAL A 1 165 ? 39.486 -2.227 -21.738 1.00 36.59 165 VAL A CA 1
ATOM 1416 C C . VAL A 1 165 ? 39.494 -1.022 -22.666 1.00 36.59 165 VAL A C 1
ATOM 1418 O O . VAL A 1 165 ? 40.261 -0.979 -23.617 1.00 36.59 165 VAL A O 1
ATOM 1421 N N . ASP A 1 166 ? 38.660 -0.042 -22.348 1.00 36.38 166 ASP A N 1
ATOM 1422 C CA . ASP A 1 166 ? 39.049 1.343 -22.520 1.00 36.38 166 ASP A CA 1
ATOM 1423 C C . ASP A 1 166 ? 38.756 2.067 -21.204 1.00 36.38 166 ASP A C 1
ATOM 1425 O O . ASP A 1 166 ? 37.615 2.342 -20.824 1.00 36.38 166 ASP A O 1
ATOM 1429 N N . THR A 1 167 ? 39.810 2.247 -20.410 1.00 43.75 167 THR A N 1
ATOM 1430 C CA . THR A 1 167 ? 39.757 2.816 -19.056 1.00 43.75 167 THR A CA 1
ATOM 1431 C C . THR A 1 167 ? 39.360 4.292 -19.040 1.00 43.75 167 THR A C 1
ATOM 1433 O O . THR A 1 167 ? 39.204 4.871 -17.959 1.00 43.75 167 THR A O 1
ATOM 1436 N N . ASP A 1 168 ? 39.149 4.878 -20.220 1.00 48.62 168 ASP A N 1
ATOM 1437 C CA . ASP A 1 168 ? 38.753 6.261 -20.409 1.00 48.62 168 ASP A CA 1
ATOM 1438 C C . ASP A 1 168 ? 37.254 6.504 -20.619 1.00 48.62 168 ASP A C 1
ATOM 1440 O O . ASP A 1 168 ? 36.844 7.668 -20.626 1.00 48.62 168 ASP A O 1
ATOM 1444 N N . ASP A 1 169 ? 36.427 5.451 -20.635 1.00 47.50 169 ASP A N 1
ATOM 1445 C CA . ASP A 1 169 ? 34.972 5.574 -20.761 1.00 47.50 169 ASP A CA 1
ATOM 1446 C C . ASP A 1 169 ? 34.343 6.445 -19.634 1.00 47.50 169 ASP A C 1
ATOM 1448 O O . ASP A 1 169 ? 34.495 6.148 -18.434 1.00 47.50 169 ASP A O 1
ATOM 1452 N N . PRO A 1 170 ? 33.607 7.522 -19.986 1.00 51.53 170 PRO A N 1
ATOM 1453 C CA . PRO A 1 170 ? 33.023 8.456 -19.022 1.00 51.53 170 PRO A CA 1
ATOM 1454 C C . PRO A 1 170 ? 32.011 7.824 -18.057 1.00 51.53 170 PRO A C 1
ATOM 1456 O O . PRO A 1 170 ? 31.943 8.223 -16.891 1.00 51.53 170 PRO A O 1
ATOM 1459 N N . LEU A 1 171 ? 31.244 6.823 -18.500 1.00 45.75 171 LEU A N 1
ATOM 1460 C CA . LEU A 1 171 ? 30.227 6.150 -17.689 1.00 45.75 171 LEU A CA 1
ATOM 1461 C C . LEU A 1 171 ? 30.885 5.261 -16.625 1.00 45.75 171 LEU A C 1
ATOM 1463 O O . LEU A 1 171 ? 30.444 5.225 -15.474 1.00 45.75 171 LEU A O 1
ATOM 1467 N N . CYS A 1 172 ? 31.988 4.603 -16.978 1.00 46.56 172 CYS A N 1
ATOM 1468 C CA . CYS A 1 172 ? 32.769 3.783 -16.056 1.00 46.56 172 CYS A CA 1
ATOM 1469 C C . CYS A 1 172 ? 33.445 4.636 -14.959 1.00 46.56 172 CYS A C 1
ATOM 1471 O O . CYS A 1 172 ? 33.446 4.265 -13.779 1.00 46.56 172 CYS A O 1
ATOM 1473 N N . LYS A 1 173 ? 33.944 5.829 -15.316 1.00 55.16 173 LYS A N 1
ATOM 1474 C CA . LYS A 1 173 ? 34.485 6.820 -14.362 1.00 55.16 173 LYS A CA 1
ATOM 1475 C C . LYS A 1 173 ? 33.403 7.368 -13.418 1.00 55.16 173 LYS A C 1
ATOM 1477 O O . LYS A 1 173 ? 33.649 7.515 -12.220 1.00 55.16 173 LYS A O 1
ATOM 1482 N N . GLU A 1 174 ? 32.196 7.607 -13.923 1.00 52.78 174 GLU A N 1
ATOM 1483 C CA . GLU A 1 174 ? 31.044 8.100 -13.155 1.00 52.78 174 GLU A CA 1
ATOM 1484 C C . GLU A 1 174 ? 30.527 7.062 -12.135 1.00 52.78 174 GLU A C 1
ATOM 1486 O O . GLU A 1 174 ? 30.235 7.392 -10.982 1.00 52.78 174 GLU A O 1
ATOM 1491 N N . ILE A 1 175 ? 30.477 5.781 -12.516 1.00 48.19 175 ILE A N 1
ATOM 1492 C CA . ILE A 1 175 ? 30.080 4.676 -11.626 1.00 48.19 175 ILE A CA 1
ATOM 1493 C C . ILE A 1 175 ? 31.106 4.482 -10.500 1.00 48.19 175 ILE A C 1
ATOM 1495 O O . ILE A 1 175 ? 30.719 4.345 -9.337 1.00 48.19 175 ILE A O 1
ATOM 1499 N N . LYS A 1 176 ? 32.411 4.543 -10.805 1.00 51.28 176 LYS A N 1
ATOM 1500 C CA . LYS A 1 176 ? 33.480 4.469 -9.790 1.00 51.28 176 LYS A CA 1
ATOM 1501 C C . LYS A 1 176 ? 33.382 5.603 -8.764 1.00 51.28 176 LYS A C 1
ATOM 1503 O O . LYS A 1 176 ? 33.515 5.349 -7.568 1.00 51.28 176 LYS A O 1
ATOM 1508 N N . LYS A 1 177 ? 33.065 6.830 -9.197 1.00 55.84 177 LYS A N 1
ATOM 1509 C CA . LYS A 1 177 ? 32.826 7.968 -8.290 1.00 55.84 177 LYS A CA 1
ATOM 1510 C C . LYS A 1 177 ? 31.637 7.738 -7.348 1.00 55.84 177 LYS A C 1
ATOM 1512 O O . LYS A 1 177 ? 31.710 8.110 -6.182 1.00 55.84 177 LYS A O 1
ATOM 1517 N N . ARG A 1 178 ? 30.560 7.092 -7.815 1.00 49.75 178 ARG A N 1
ATOM 1518 C CA . ARG A 1 178 ? 29.334 6.845 -7.022 1.00 49.75 178 ARG A CA 1
ATOM 1519 C C . ARG A 1 178 ? 29.475 5.757 -5.950 1.00 49.75 178 ARG A C 1
ATOM 1521 O O . ARG A 1 178 ? 28.652 5.709 -5.036 1.00 49.75 178 ARG A O 1
ATOM 1528 N N . HIS A 1 179 ? 30.495 4.902 -6.040 1.00 45.50 179 HIS A N 1
ATOM 1529 C CA . HIS A 1 179 ? 30.684 3.745 -5.153 1.00 45.50 179 HIS A CA 1
ATOM 1530 C C . HIS A 1 179 ? 31.991 3.761 -4.338 1.00 45.50 179 HIS A C 1
ATOM 1532 O O . HIS A 1 179 ? 32.279 2.787 -3.634 1.00 45.50 179 HIS A O 1
ATOM 1538 N N . ALA A 1 180 ? 32.742 4.868 -4.364 1.00 43.47 180 ALA A N 1
ATOM 1539 C CA . ALA A 1 180 ? 33.929 5.071 -3.535 1.00 43.47 180 ALA A CA 1
ATOM 1540 C C . ALA A 1 180 ? 33.561 4.997 -2.037 1.00 43.47 180 ALA A C 1
ATOM 1542 O O . ALA A 1 180 ? 33.025 5.942 -1.465 1.00 43.47 180 ALA A O 1
ATOM 1543 N N . GLY A 1 181 ? 33.792 3.834 -1.416 1.00 43.09 181 GLY A N 1
ATOM 1544 C CA . GLY A 1 181 ? 33.540 3.594 0.012 1.00 43.09 181 GLY A CA 1
ATOM 1545 C C . GLY A 1 181 ? 32.719 2.346 0.362 1.00 43.09 181 GLY A C 1
ATOM 1546 O O . GLY A 1 181 ? 32.514 2.087 1.542 1.00 43.09 181 GLY A O 1
ATOM 1547 N N . ARG A 1 182 ? 32.253 1.548 -0.614 1.00 41.94 182 ARG A N 1
ATOM 1548 C CA . ARG A 1 182 ? 31.535 0.273 -0.355 1.00 41.94 182 ARG A CA 1
ATOM 1549 C C . ARG A 1 182 ? 32.255 -0.977 -0.859 1.00 41.94 182 ARG A C 1
ATOM 1551 O O . ARG A 1 182 ? 31.626 -2.010 -1.067 1.00 41.94 182 ARG A O 1
ATOM 1558 N N . HIS A 1 183 ? 33.566 -0.902 -1.049 1.00 36.16 183 HIS A N 1
ATOM 1559 C CA . HIS A 1 183 ? 34.357 -2.097 -1.316 1.00 36.16 183 HIS A CA 1
ATOM 1560 C C . HIS A 1 183 ? 34.666 -2.786 0.014 1.00 36.16 183 HIS A C 1
ATOM 1562 O O . HIS A 1 183 ? 35.591 -2.409 0.728 1.00 36.16 183 HIS A O 1
ATOM 1568 N N . THR A 1 184 ? 33.871 -3.795 0.369 1.00 35.06 184 THR A N 1
ATOM 1569 C CA . THR A 1 184 ? 34.314 -4.815 1.321 1.00 35.06 184 THR A CA 1
ATOM 1570 C C . THR A 1 184 ? 35.566 -5.475 0.749 1.00 35.06 184 THR A C 1
ATOM 1572 O O . THR A 1 184 ? 35.552 -5.919 -0.400 1.00 35.06 184 THR A O 1
ATOM 1575 N N . LYS A 1 185 ? 36.655 -5.516 1.528 1.00 33.53 185 LYS A N 1
ATOM 1576 C CA . LYS A 1 185 ? 37.862 -6.277 1.181 1.00 33.53 185 LYS A CA 1
ATOM 1577 C C . LYS A 1 185 ? 37.457 -7.724 0.884 1.00 33.53 185 LYS A C 1
ATOM 1579 O O . LYS A 1 185 ? 36.973 -8.417 1.775 1.00 33.53 185 LYS A O 1
ATOM 1584 N N . HIS A 1 186 ? 37.650 -8.173 -0.351 1.00 33.47 186 HIS A N 1
ATOM 1585 C CA . HIS A 1 186 ? 37.628 -9.597 -0.659 1.00 33.47 186 HIS A CA 1
ATOM 1586 C C . HIS A 1 186 ? 38.958 -10.191 -0.195 1.00 33.47 186 HIS A C 1
ATOM 1588 O O . HIS A 1 186 ? 40.014 -9.782 -0.669 1.00 33.47 186 HIS A O 1
ATOM 1594 N N . VAL A 1 187 ? 38.902 -11.127 0.753 1.00 29.98 187 VAL A N 1
ATOM 1595 C CA . VAL A 1 187 ? 40.016 -12.038 1.028 1.00 29.98 187 VAL A CA 1
ATOM 1596 C C . VAL A 1 187 ? 40.062 -13.011 -0.144 1.00 29.98 187 VAL A C 1
ATOM 1598 O O . VAL A 1 187 ? 39.100 -13.741 -0.384 1.00 29.98 187 VAL A O 1
ATOM 1601 N N . THR A 1 188 ? 41.140 -12.976 -0.917 1.00 28.86 188 THR A N 1
ATOM 1602 C CA . THR A 1 188 ? 41.413 -13.974 -1.946 1.00 28.86 188 THR A CA 1
ATOM 1603 C C . THR A 1 188 ? 41.774 -15.286 -1.257 1.00 28.86 188 THR A C 1
ATOM 1605 O O . THR A 1 188 ? 42.690 -15.340 -0.440 1.00 28.86 188 THR A O 1
ATOM 1608 N N . LEU A 1 189 ? 41.052 -16.362 -1.574 1.00 32.31 189 LEU A N 1
ATOM 1609 C CA . LEU A 1 189 ? 41.517 -17.726 -1.319 1.00 32.31 189 LEU A CA 1
ATOM 1610 C C . LEU A 1 189 ? 42.708 -17.987 -2.252 1.00 32.31 189 LEU A C 1
ATOM 1612 O O . LEU A 1 189 ? 42.546 -18.556 -3.324 1.00 32.31 189 LEU A O 1
ATOM 1616 N N . SER A 1 190 ? 43.887 -17.497 -1.886 1.00 33.50 190 SER A N 1
ATOM 1617 C CA . SER A 1 190 ? 45.133 -17.765 -2.613 1.00 33.50 190 SER A CA 1
ATOM 1618 C C . SER A 1 190 ? 46.310 -18.083 -1.694 1.00 33.50 190 SER A C 1
ATOM 1620 O O . SER A 1 190 ? 47.445 -18.086 -2.148 1.00 33.50 190 SER A O 1
ATOM 1622 N N . GLU A 1 191 ? 46.066 -18.380 -0.417 1.00 36.59 191 GLU A N 1
ATOM 1623 C CA . GLU A 1 191 ? 47.132 -18.704 0.538 1.00 36.59 191 GLU A CA 1
ATOM 1624 C C . GLU A 1 191 ? 46.711 -19.845 1.468 1.00 36.59 191 GLU A C 1
ATOM 1626 O O . GLU A 1 191 ? 46.553 -19.664 2.671 1.00 36.59 191 GLU A O 1
ATOM 1631 N N . ARG A 1 192 ? 46.493 -21.038 0.906 1.00 33.34 192 ARG A N 1
ATOM 1632 C CA . ARG A 1 192 ? 46.706 -22.297 1.633 1.00 33.34 192 ARG A CA 1
ATOM 1633 C C . ARG A 1 192 ? 47.274 -23.334 0.674 1.00 33.34 192 ARG A C 1
ATOM 1635 O O . ARG A 1 192 ? 46.549 -23.877 -0.147 1.00 33.34 192 ARG A O 1
ATOM 1642 N N . ASP A 1 193 ? 48.582 -23.513 0.813 1.00 36.09 193 ASP A N 1
ATOM 1643 C CA . ASP A 1 193 ? 49.381 -24.705 0.537 1.00 36.09 193 ASP A CA 1
ATOM 1644 C C . ASP A 1 193 ? 49.209 -25.359 -0.839 1.00 36.09 193 ASP A C 1
ATOM 1646 O O . ASP A 1 193 ? 48.246 -26.069 -1.122 1.00 36.09 193 ASP A O 1
ATOM 1650 N N . GLY A 1 194 ? 50.218 -25.149 -1.689 1.00 36.16 194 GLY A N 1
ATOM 1651 C CA . GLY A 1 194 ? 50.299 -25.661 -3.054 1.00 36.16 194 GLY A CA 1
ATOM 1652 C C . GLY A 1 194 ? 50.208 -27.183 -3.163 1.00 36.16 194 GLY A C 1
ATOM 1653 O O . GLY A 1 194 ? 51.223 -27.878 -3.150 1.00 36.16 194 GLY A O 1
ATOM 1654 N N . LYS A 1 195 ? 48.991 -27.690 -3.367 1.00 34.09 195 LYS A N 1
ATOM 1655 C CA . LYS A 1 195 ? 48.728 -29.018 -3.929 1.00 34.09 195 LYS A CA 1
ATOM 1656 C C . LYS A 1 195 ? 47.577 -28.939 -4.930 1.00 34.09 195 LYS A C 1
ATOM 1658 O O . LYS A 1 195 ? 46.469 -28.540 -4.579 1.00 34.09 195 LYS A O 1
ATOM 1663 N N . GLU A 1 196 ? 47.852 -29.322 -6.174 1.00 30.22 196 GLU A N 1
ATOM 1664 C CA . GLU A 1 196 ? 46.832 -29.561 -7.198 1.00 30.22 196 GLU A CA 1
ATOM 1665 C C . GLU A 1 196 ? 45.887 -30.681 -6.743 1.00 30.22 196 GLU A C 1
ATOM 1667 O O . GLU A 1 196 ? 46.334 -31.742 -6.307 1.00 30.22 196 GLU A O 1
ATOM 1672 N N . ILE A 1 197 ? 44.575 -30.457 -6.855 1.00 31.33 197 ILE A N 1
ATOM 1673 C CA . ILE A 1 197 ? 43.558 -31.489 -6.623 1.00 31.33 197 ILE A CA 1
ATOM 1674 C C . ILE A 1 197 ? 42.853 -31.757 -7.958 1.00 31.33 197 ILE A C 1
ATOM 1676 O O . ILE A 1 197 ? 42.238 -30.866 -8.543 1.00 31.33 197 ILE A O 1
ATOM 1680 N N . SER A 1 198 ? 42.982 -32.993 -8.449 1.00 28.91 198 SER A N 1
ATOM 1681 C CA . SER A 1 198 ? 42.409 -33.486 -9.706 1.00 28.91 198 SER A CA 1
ATOM 1682 C C . SER A 1 198 ? 40.877 -33.576 -9.670 1.00 28.91 198 SER A C 1
ATOM 1684 O O . SER A 1 198 ? 40.293 -33.919 -8.647 1.00 28.91 198 SER A O 1
ATOM 1686 N N . GLN A 1 199 ? 40.247 -33.352 -10.825 1.00 34.16 199 GLN A N 1
ATOM 1687 C CA . GLN A 1 199 ? 38.821 -33.062 -11.054 1.00 34.16 199 GLN A CA 1
ATOM 1688 C C . GLN A 1 199 ? 37.754 -34.116 -10.706 1.00 34.16 199 GLN A C 1
ATOM 1690 O O . GLN A 1 199 ? 36.596 -33.911 -11.054 1.00 34.16 199 GLN A O 1
ATOM 1695 N N . ASN A 1 200 ? 38.054 -35.198 -10.000 1.00 39.28 200 ASN A N 1
ATOM 1696 C CA . ASN A 1 200 ? 37.015 -36.152 -9.623 1.00 39.28 200 ASN A CA 1
ATOM 1697 C C . ASN A 1 200 ? 36.896 -36.241 -8.111 1.00 39.28 200 ASN A C 1
ATOM 1699 O O . ASN A 1 200 ? 37.900 -36.287 -7.408 1.00 39.28 200 ASN A O 1
ATOM 1703 N N . THR A 1 201 ? 35.646 -36.363 -7.662 1.00 30.03 201 THR A N 1
ATOM 1704 C CA . THR A 1 201 ? 35.158 -36.609 -6.296 1.00 30.03 201 THR A CA 1
ATOM 1705 C C . THR A 1 201 ? 34.600 -35.365 -5.589 1.00 30.03 201 THR A C 1
ATOM 1707 O O . THR A 1 201 ? 35.316 -34.462 -5.175 1.00 30.03 201 THR A O 1
ATOM 1710 N N . ILE A 1 202 ? 33.282 -35.392 -5.387 1.00 32.09 202 ILE A N 1
ATOM 1711 C CA . ILE A 1 202 ? 32.580 -35.364 -4.089 1.00 32.09 202 ILE A CA 1
ATOM 1712 C C . ILE A 1 202 ? 31.261 -34.596 -4.261 1.00 32.09 202 ILE A C 1
ATOM 1714 O O . ILE A 1 202 ? 31.162 -33.379 -4.125 1.00 32.09 202 ILE A O 1
ATOM 1718 N N . ILE A 1 203 ? 30.216 -35.379 -4.531 1.00 41.03 203 ILE A N 1
ATOM 1719 C CA . ILE A 1 203 ? 28.855 -35.112 -4.069 1.00 41.03 203 ILE A CA 1
ATOM 1720 C C . ILE A 1 203 ? 28.956 -35.058 -2.535 1.00 41.03 203 ILE A C 1
ATOM 1722 O O . ILE A 1 203 ? 29.308 -36.065 -1.926 1.00 41.03 203 ILE A O 1
ATOM 1726 N N . GLY A 1 204 ? 28.730 -33.903 -1.904 1.00 28.77 204 GLY A N 1
ATOM 1727 C CA . GLY A 1 204 ? 28.883 -33.780 -0.450 1.00 28.77 204 GLY A CA 1
ATOM 1728 C C . GLY A 1 204 ? 28.302 -32.494 0.139 1.00 28.77 204 GLY A C 1
ATOM 1729 O O . GLY A 1 204 ? 28.782 -31.402 -0.133 1.00 28.77 204 GLY A O 1
ATOM 1730 N N . GLU A 1 205 ? 27.243 -32.686 0.925 1.00 35.91 205 GLU A N 1
ATOM 1731 C CA . GLU A 1 205 ? 26.523 -31.805 1.861 1.00 35.91 205 GLU A CA 1
ATOM 1732 C C . GLU A 1 205 ? 27.003 -30.352 2.064 1.00 35.91 205 GLU A C 1
ATOM 1734 O O . GLU A 1 205 ? 28.041 -30.070 2.663 1.00 35.91 205 GLU A O 1
ATOM 1739 N N . VAL A 1 206 ? 26.130 -29.398 1.717 1.00 32.38 206 VAL A N 1
ATOM 1740 C CA . VAL A 1 206 ? 26.290 -27.984 2.088 1.00 32.38 206 VAL A CA 1
ATOM 1741 C C . VAL A 1 206 ? 25.731 -27.758 3.498 1.00 32.38 206 VAL A C 1
ATOM 1743 O O . VAL A 1 206 ? 24.518 -27.656 3.695 1.00 32.38 206 VAL A O 1
ATOM 1746 N N . LYS A 1 207 ? 26.613 -27.641 4.497 1.00 29.31 207 LYS A N 1
ATOM 1747 C CA . LYS A 1 207 ? 26.255 -27.116 5.825 1.00 29.31 207 LYS A CA 1
ATOM 1748 C C . LYS A 1 207 ? 26.084 -25.596 5.758 1.00 29.31 207 LYS A C 1
ATOM 1750 O O . LYS A 1 207 ? 27.028 -24.862 5.481 1.00 29.31 207 LYS A O 1
ATOM 1755 N N . TRP A 1 208 ? 24.878 -25.122 6.059 1.00 27.72 208 TRP A N 1
ATOM 1756 C CA . TRP A 1 208 ? 24.567 -23.699 6.192 1.00 27.72 208 TRP A CA 1
ATOM 1757 C C . TRP A 1 208 ? 25.097 -23.147 7.520 1.00 27.72 208 TRP A C 1
ATOM 1759 O O . TRP A 1 208 ? 24.648 -23.566 8.587 1.00 27.72 208 TRP A O 1
ATOM 1769 N N . VAL A 1 209 ? 25.998 -22.164 7.469 1.00 31.61 209 VAL A N 1
ATOM 1770 C CA . VAL A 1 209 ? 26.376 -21.367 8.647 1.00 31.61 209 VAL A CA 1
ATOM 1771 C C . VAL A 1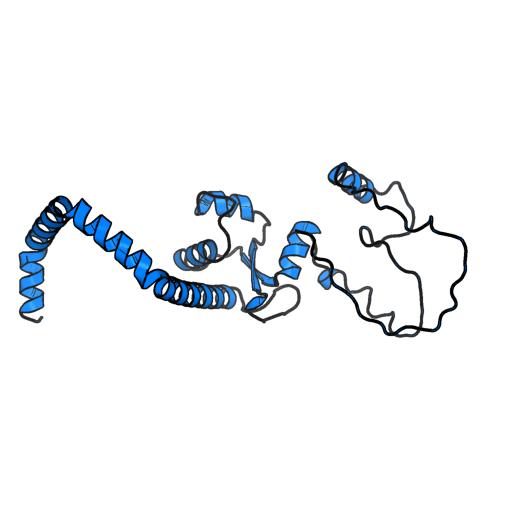 209 ? 25.508 -20.109 8.675 1.00 31.61 209 VAL A C 1
ATOM 1773 O O . VAL A 1 209 ? 25.540 -19.299 7.750 1.00 31.61 209 VAL A O 1
ATOM 1776 N N . ARG A 1 210 ? 24.692 -19.958 9.727 1.00 32.19 210 ARG A N 1
ATOM 1777 C CA . ARG A 1 210 ? 23.915 -18.737 9.989 1.00 32.19 210 ARG A CA 1
ATOM 1778 C C . ARG A 1 210 ? 24.857 -17.605 10.386 1.00 32.19 210 ARG A C 1
ATOM 1780 O O . ARG A 1 210 ? 25.627 -17.763 11.329 1.00 32.19 210 ARG A O 1
ATOM 1787 N N . VAL A 1 211 ? 24.717 -16.455 9.738 1.00 32.41 211 VAL A N 1
ATOM 1788 C CA . VAL A 1 211 ? 25.307 -15.193 10.197 1.00 32.41 211 VAL A CA 1
ATOM 1789 C C . VAL A 1 211 ? 24.147 -14.281 10.602 1.00 32.41 211 VAL A C 1
ATOM 1791 O O . VAL A 1 211 ? 23.211 -14.112 9.818 1.00 32.41 211 VAL A O 1
ATOM 1794 N N . TRP A 1 212 ? 24.168 -13.840 11.862 1.00 41.88 212 TRP A N 1
ATOM 1795 C CA . TRP A 1 212 ? 23.132 -13.043 12.534 1.00 41.88 212 TRP A CA 1
ATOM 1796 C C . TRP A 1 212 ? 23.074 -11.600 12.033 1.00 41.88 212 TRP A C 1
ATOM 1798 O O . TRP A 1 212 ? 24.147 -11.058 11.687 1.00 41.88 212 TRP A O 1
#

pLDDT: mean 74.78, std 26.77, range [27.72, 98.56]